Protein AF-A0A820B0N2-F1 (afdb_monomer_lite)

Secondary structure (DSSP, 8-state):
-HHHHHHHHHHHHHHHHHHHHHHHHHHHHHHHHHHHHHHHHHSTT---TTHHHHHHHHHHHHHHHHHHHHHHH-HHHHHHHHHHHHHHHHHHHHHHHHHTTT--------------SHHHHHHHHHHHHHHHHHHHH-GGG--HHHHHHHHHHHHHHHHHHHHHHHHHHHHHHHHHTTT--STTSHHHHHHHHHHHHHHHHHHHHHHHHHHHHHHHHHHHHHSTT-GGGG-HHHHHHHHHHHHHHHHHTTHHHHHTT-EEEETTTTEEEE-TT-HHHHHHHHIIIIIHHHHHHHHHHHHHHHHHHHHHHT-TTTTTHHHHHHHHHHHHHHHHHHHHHHHHHHHHHHHHHHHHHHHH-

pLDDT: mean 77.68, std 13.67, range [35.97, 98.12]

Sequence (357 aa):
AYKYNIHRVRRQVVLIQRIVILILVLLVLGGPYSIFIILEALSIKRAPSYSHRIGFMFISIACASSIITIIYFTRSIRKMIIEFLSIKKKSLQRNELQRLNSIQNMELTPKRMPMSTTDDTCIGIIFSLIFIFIILYNRSLRTIPNILTLNSTAAILIMSSDTLSIGIYVLYRDIKRRELQMEIEMKSLFLCHVRGYIAHMSFGALVYSYVIQACYRLVGTIFYHQFSYNNLKIYMYAICAQWIFSILQLLPIILGNNQIYIKHEYLCQFAIENSKGICYTNFTNYMIPVIIIMIIYYKITRSVGEKENNGTYRYNIHRTRRQVVLTQRILILIAILFVLGGPYTVFIILEALSIAS

InterPro domains:
  IPR000276 G protein-coupled receptor, rhodopsin-like [PR00237] (15-39)
  IPR000276 G protein-coupled receptor, rhodopsin-like [PR00237] (234-255)
  IPR000276 G protein-coupled receptor, rhodopsin-like [PR00237] (278-301)
  IPR000276 G protein-coupled receptor, rhodopsin-like [PR00237] (326-350)
  IPR017452 GPCR, rhodopsin-like, 7TM [PS50262] (127-357)

Structure (mmCIF, N/CA/C/O backbone):
data_AF-A0A820B0N2-F1
#
_entry.id   AF-A0A820B0N2-F1
#
loop_
_atom_site.group_PDB
_atom_site.id
_atom_site.type_symbol
_atom_site.label_atom_id
_atom_site.label_alt_id
_atom_site.label_comp_id
_atom_site.label_asym_id
_atom_site.label_entity_id
_atom_site.label_seq_id
_atom_site.pdbx_PDB_ins_code
_atom_site.Cartn_x
_atom_site.Cartn_y
_atom_site.Cartn_z
_atom_site.occupancy
_atom_site.B_iso_or_equiv
_atom_site.auth_seq_id
_atom_site.auth_comp_id
_atom_site.auth_asym_id
_atom_site.auth_atom_id
_atom_site.pdbx_PDB_model_num
ATOM 1 N N . ALA A 1 1 ? -17.374 0.404 34.834 1.00 54.03 1 ALA A N 1
ATOM 2 C CA . ALA A 1 1 ? -17.318 -0.532 33.681 1.00 54.03 1 ALA A CA 1
ATOM 3 C C . ALA A 1 1 ? -17.883 0.036 32.360 1.00 54.03 1 ALA A C 1
ATOM 5 O O . ALA A 1 1 ? -17.210 -0.040 31.335 1.00 54.03 1 ALA A O 1
ATOM 6 N N . TYR A 1 2 ? -19.083 0.637 32.340 1.00 51.44 2 TYR A N 1
ATOM 7 C CA . TYR A 1 2 ? -19.775 1.053 31.100 1.00 51.44 2 TYR A CA 1
ATOM 8 C C . TYR A 1 2 ? -19.037 2.112 30.242 1.00 51.44 2 TYR A C 1
ATOM 10 O O . TYR A 1 2 ? -18.868 1.936 29.033 1.00 51.44 2 TYR A O 1
ATOM 18 N N . LYS A 1 3 ? -18.510 3.177 30.868 1.00 54.31 3 LYS A N 1
ATOM 19 C CA . LYS A 1 3 ? -17.801 4.283 30.183 1.00 54.31 3 LYS A CA 1
ATOM 20 C C . LYS A 1 3 ? -16.495 3.829 29.506 1.00 54.31 3 LYS A C 1
ATOM 22 O O . LYS A 1 3 ? -16.182 4.265 28.396 1.00 54.31 3 LYS A O 1
ATOM 27 N N . TYR A 1 4 ? -15.774 2.900 30.145 1.00 61.84 4 TYR A N 1
ATOM 28 C CA . TYR A 1 4 ? -14.570 2.268 29.591 1.00 61.84 4 TYR A CA 1
ATOM 29 C C . TYR A 1 4 ? -14.900 1.463 28.341 1.00 61.84 4 TYR A C 1
ATOM 31 O O . TYR A 1 4 ? -14.205 1.579 27.328 1.00 61.84 4 TYR A O 1
ATOM 39 N N . ASN A 1 5 ? -16.011 0.716 28.398 1.00 61.25 5 ASN A N 1
ATOM 40 C CA . ASN A 1 5 ? -16.489 -0.033 27.261 1.00 61.25 5 ASN A CA 1
ATOM 41 C C . ASN A 1 5 ? -16.687 0.930 26.099 1.00 61.25 5 ASN A C 1
ATOM 43 O O . ASN A 1 5 ? -15.887 0.820 25.178 1.00 61.25 5 ASN A O 1
ATOM 47 N N . ILE A 1 6 ? -17.602 1.914 26.152 1.00 62.91 6 ILE A N 1
ATOM 48 C CA . ILE A 1 6 ? -17.941 2.842 25.040 1.00 62.91 6 ILE A CA 1
ATOM 49 C C . ILE A 1 6 ? -16.719 3.354 24.263 1.00 62.91 6 ILE A C 1
ATOM 51 O O . ILE A 1 6 ? -16.677 3.228 23.029 1.00 62.91 6 ILE A O 1
ATOM 55 N N . HIS A 1 7 ? -15.701 3.853 24.968 1.00 64.56 7 HIS A N 1
ATOM 56 C CA . HIS A 1 7 ? -14.487 4.386 24.351 1.00 64.56 7 HIS A CA 1
ATOM 57 C C . HIS A 1 7 ? -13.732 3.372 23.479 1.00 64.56 7 HIS A C 1
ATOM 59 O O . HIS A 1 7 ? -13.181 3.772 22.453 1.00 64.56 7 HIS A O 1
ATOM 65 N N . ARG A 1 8 ? -13.725 2.082 23.834 1.00 65.19 8 ARG A N 1
ATOM 66 C CA . ARG A 1 8 ? -13.024 1.017 23.095 1.00 65.19 8 ARG A CA 1
ATOM 67 C C . ARG A 1 8 ? -13.608 0.796 21.693 1.00 65.19 8 ARG A C 1
ATOM 69 O O . ARG A 1 8 ? -12.887 0.926 20.709 1.00 65.19 8 ARG A O 1
ATOM 76 N N . VAL A 1 9 ? -14.917 0.577 21.563 1.00 60.78 9 VAL A N 1
ATOM 77 C CA . VAL A 1 9 ? -15.567 0.413 20.238 1.00 60.78 9 VAL A CA 1
ATOM 78 C C . VAL A 1 9 ? -15.484 1.677 19.402 1.00 60.78 9 VAL A C 1
ATOM 80 O O . VAL A 1 9 ? -15.248 1.583 18.204 1.00 60.78 9 VAL A O 1
ATOM 83 N N . ARG A 1 10 ? -15.608 2.877 19.992 1.00 64.25 10 ARG A N 1
ATOM 84 C CA . ARG A 1 10 ? -15.460 4.108 19.200 1.00 64.25 10 ARG A CA 1
ATOM 85 C C . ARG A 1 10 ? -14.068 4.193 18.559 1.00 64.25 10 ARG A C 1
ATOM 87 O O . ARG A 1 10 ? -13.951 4.779 17.488 1.00 64.25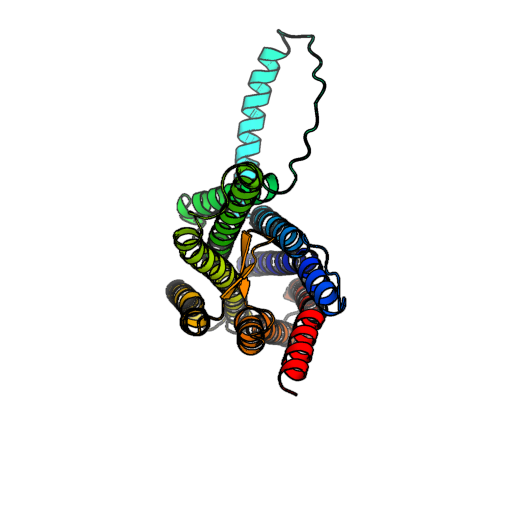 10 ARG A O 1
ATOM 94 N N . ARG A 1 11 ? -13.028 3.613 19.179 1.00 65.38 11 ARG A N 1
ATOM 95 C CA . ARG A 1 11 ? -11.698 3.469 18.560 1.00 65.38 11 ARG A CA 1
ATOM 96 C C . ARG A 1 11 ? -11.712 2.414 17.449 1.00 65.38 11 ARG A C 1
ATOM 98 O O . ARG A 1 11 ? -11.245 2.717 16.359 1.00 65.38 11 ARG A O 1
ATOM 105 N N . GLN A 1 12 ? -12.296 1.238 17.684 1.00 62.00 12 GLN A N 1
ATOM 106 C CA . GLN A 1 12 ? -12.382 0.162 16.681 1.00 62.00 12 GLN A CA 1
ATOM 107 C C . GLN A 1 12 ? -13.140 0.585 15.410 1.00 62.00 12 GLN A C 1
ATOM 109 O O . GLN A 1 12 ? -12.674 0.330 14.308 1.00 62.00 12 GLN A O 1
ATOM 114 N N . VAL A 1 13 ? -14.248 1.315 15.554 1.00 62.16 13 VAL A N 1
ATOM 115 C CA . VAL A 1 13 ? -15.038 1.902 14.454 1.00 62.16 13 VAL A CA 1
ATOM 116 C C . VAL A 1 13 ? -14.200 2.825 13.569 1.00 62.16 13 VAL A C 1
ATOM 118 O O . VAL A 1 13 ? -14.248 2.741 12.346 1.00 62.16 13 VAL A O 1
ATOM 121 N N . VAL A 1 14 ? -13.407 3.701 14.184 1.00 62.38 14 VAL A N 1
ATOM 122 C CA . VAL A 1 14 ? -12.556 4.645 13.446 1.00 62.38 14 VAL A CA 1
ATOM 123 C C . VAL A 1 14 ? -11.440 3.911 12.721 1.00 62.38 14 VAL A C 1
ATOM 125 O O . VAL A 1 14 ? -11.102 4.270 11.601 1.00 62.38 14 VAL A O 1
ATOM 128 N N . LEU A 1 15 ? -10.873 2.882 13.351 1.00 63.84 15 LEU A N 1
ATOM 129 C CA . LEU A 1 15 ? -9.877 2.030 12.713 1.00 63.84 15 LEU A CA 1
ATOM 130 C C . LEU A 1 15 ? -10.489 1.309 11.501 1.00 63.84 15 LEU A C 1
ATOM 132 O O . LEU A 1 15 ? -9.882 1.290 10.434 1.00 63.84 15 LEU A O 1
ATOM 136 N N . ILE A 1 16 ? -11.707 0.783 11.624 1.00 63.28 16 ILE A N 1
ATOM 137 C CA . ILE A 1 16 ? -12.461 0.181 10.517 1.00 63.28 16 ILE A CA 1
ATOM 138 C C . ILE A 1 16 ? -12.607 1.150 9.345 1.00 63.28 16 ILE A C 1
ATOM 140 O O . ILE A 1 16 ? -12.137 0.832 8.257 1.00 63.28 16 ILE A O 1
ATOM 144 N N . GLN A 1 17 ? -13.115 2.359 9.587 1.00 63.38 17 GLN A N 1
ATOM 145 C CA . GLN A 1 17 ? -13.245 3.392 8.553 1.00 63.38 17 GLN A CA 1
ATOM 146 C C . GLN A 1 17 ? -11.919 3.722 7.852 1.00 63.38 17 GLN A C 1
ATOM 148 O O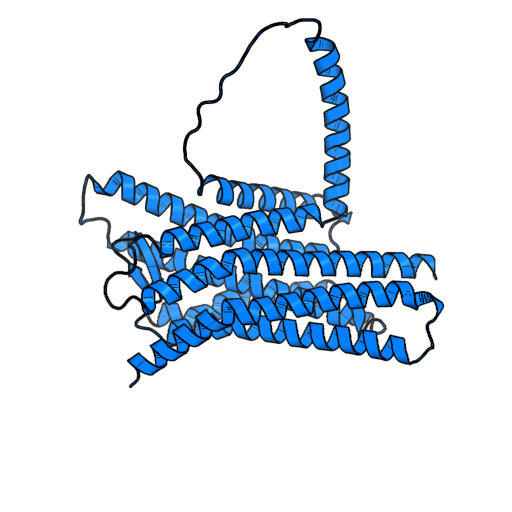 . GLN A 1 17 ? -11.920 3.946 6.648 1.00 63.38 17 GLN A O 1
ATOM 153 N N . ARG A 1 18 ? -10.786 3.704 8.567 1.00 64.81 18 ARG A N 1
ATOM 154 C CA . ARG A 1 18 ? -9.462 3.924 7.955 1.00 64.81 18 ARG A CA 1
ATOM 155 C C . ARG A 1 18 ? -9.136 2.892 6.894 1.00 64.81 18 ARG A C 1
ATOM 157 O O . ARG A 1 18 ? -8.687 3.263 5.822 1.00 64.81 18 ARG A O 1
ATOM 164 N N . ILE A 1 19 ? -9.360 1.618 7.206 1.00 64.19 19 ILE A N 1
ATOM 165 C CA . ILE A 1 19 ? -9.048 0.536 6.271 1.00 64.19 19 ILE A CA 1
ATOM 166 C C . ILE A 1 19 ? -10.011 0.558 5.090 1.00 64.19 19 ILE A C 1
ATOM 168 O O . ILE A 1 19 ? -9.542 0.437 3.974 1.00 64.19 19 ILE A O 1
ATOM 172 N N . VAL A 1 20 ? -11.310 0.808 5.311 1.00 63.50 20 VAL A N 1
ATOM 173 C CA . VAL A 1 20 ? -12.293 1.022 4.225 1.00 63.50 20 VAL A CA 1
ATOM 174 C C . VAL A 1 20 ? -11.764 2.044 3.226 1.00 63.50 20 VAL A C 1
ATOM 176 O O . VAL A 1 20 ? -11.667 1.770 2.039 1.00 63.50 20 VAL A O 1
ATOM 179 N N . ILE A 1 21 ? -11.414 3.231 3.712 1.00 65.31 21 ILE A N 1
ATOM 180 C CA . ILE A 1 21 ? -11.092 4.348 2.826 1.00 65.31 21 ILE A CA 1
ATOM 181 C C . ILE A 1 21 ? -9.741 4.128 2.169 1.00 65.31 21 ILE A C 1
ATOM 183 O O . ILE A 1 21 ? -9.584 4.430 0.998 1.00 65.31 21 ILE A O 1
ATOM 187 N N . LEU A 1 22 ? -8.795 3.531 2.881 1.00 65.44 22 LEU A N 1
ATOM 188 C CA . LEU A 1 22 ? -7.508 3.199 2.306 1.00 65.44 22 LEU A CA 1
ATOM 189 C C . LEU A 1 22 ? -7.621 2.112 1.219 1.00 65.44 22 LEU A C 1
ATOM 191 O O . LEU A 1 22 ? -6.995 2.225 0.174 1.00 65.44 22 LEU A O 1
ATOM 195 N N . ILE A 1 23 ? -8.467 1.102 1.425 1.00 66.62 23 ILE A N 1
ATOM 196 C CA . ILE A 1 23 ? -8.796 0.097 0.405 1.00 66.62 23 ILE A CA 1
ATOM 197 C C . ILE A 1 23 ? -9.477 0.773 -0.796 1.00 66.62 23 ILE A C 1
ATOM 199 O O . ILE A 1 23 ? -9.150 0.454 -1.932 1.00 66.62 23 ILE A O 1
ATOM 203 N N . LEU A 1 24 ? -10.372 1.741 -0.564 1.00 65.62 24 LEU A N 1
ATOM 204 C CA . LEU A 1 24 ? -11.061 2.489 -1.626 1.00 65.62 24 LEU A CA 1
ATOM 205 C C . LEU A 1 24 ? -10.100 3.336 -2.441 1.00 65.62 24 LEU A C 1
ATOM 207 O O . LEU A 1 24 ? -10.199 3.401 -3.658 1.00 65.62 24 LEU A O 1
ATOM 211 N N . VAL A 1 25 ? -9.154 3.955 -1.758 1.00 66.19 25 VAL A N 1
ATOM 212 C CA . VAL A 1 25 ? -8.086 4.709 -2.383 1.00 66.19 25 VAL A CA 1
ATOM 213 C C . VAL A 1 25 ? -7.236 3.791 -3.263 1.00 66.19 25 VAL A C 1
ATOM 215 O O . VAL A 1 25 ? -7.059 4.080 -4.442 1.00 66.19 25 VAL A O 1
ATOM 218 N N . LEU A 1 26 ? -6.788 2.649 -2.735 1.00 65.25 26 LEU A N 1
ATOM 219 C CA . LEU A 1 26 ? -6.029 1.666 -3.515 1.00 65.25 26 LEU A CA 1
ATOM 220 C C . LEU A 1 26 ? -6.827 1.121 -4.704 1.00 65.25 26 LEU A C 1
ATOM 222 O O . LEU A 1 26 ? -6.246 0.772 -5.722 1.00 65.25 26 LEU A O 1
ATOM 226 N N . LEU A 1 27 ? -8.152 1.086 -4.600 1.00 64.88 27 LEU A N 1
ATOM 227 C CA . LEU A 1 27 ? -9.052 0.626 -5.648 1.00 64.88 27 LEU A CA 1
ATOM 228 C C . LEU A 1 27 ? -9.247 1.594 -6.792 1.00 64.88 27 LEU A C 1
ATOM 230 O O . LEU A 1 27 ? -9.054 1.241 -7.951 1.00 64.88 27 LEU A O 1
ATOM 234 N N . VAL A 1 28 ? -9.664 2.809 -6.448 1.00 63.81 28 VAL A N 1
ATOM 235 C CA . VAL A 1 28 ? -9.944 3.864 -7.421 1.00 63.81 28 VAL A CA 1
ATOM 236 C C . VAL A 1 28 ? -8.682 4.184 -8.215 1.00 63.81 28 VAL A C 1
ATOM 238 O O . VAL A 1 28 ? -8.769 4.621 -9.356 1.00 63.81 28 VAL A O 1
ATOM 241 N N . LEU A 1 29 ? -7.514 3.925 -7.628 1.00 63.19 29 LEU A N 1
ATOM 242 C CA . LEU A 1 29 ? -6.234 4.290 -8.208 1.00 63.19 29 LEU A CA 1
ATOM 243 C C . LEU A 1 29 ? -5.465 3.073 -8.749 1.00 63.19 29 LEU A C 1
ATOM 245 O O . LEU A 1 29 ? -4.775 3.199 -9.748 1.00 63.19 29 LEU A O 1
ATOM 249 N N . GLY A 1 30 ? -5.654 1.863 -8.216 1.00 63.81 30 GLY A N 1
ATOM 250 C CA . GLY A 1 30 ? -5.125 0.627 -8.815 1.00 63.81 30 GLY A CA 1
ATOM 251 C C . GLY A 1 30 ? -5.949 0.099 -9.998 1.00 63.81 30 GLY A C 1
ATOM 252 O O . GLY A 1 30 ? -5.415 -0.585 -10.874 1.00 63.81 30 GLY A O 1
ATOM 253 N N . GLY A 1 31 ? -7.242 0.437 -10.054 1.00 66.44 31 GLY A N 1
ATOM 254 C CA . GLY A 1 31 ? -8.155 0.063 -11.138 1.00 66.44 31 GLY A CA 1
ATOM 255 C C . GLY A 1 31 ? -7.727 0.601 -12.508 1.00 66.44 31 GLY A C 1
ATOM 256 O O . GLY A 1 31 ? -7.619 -0.189 -13.440 1.00 66.44 31 GLY A O 1
ATOM 257 N N . PRO A 1 32 ? -7.405 1.900 -12.655 1.00 66.44 32 PRO A N 1
ATOM 258 C CA . PRO A 1 32 ? -6.894 2.446 -13.908 1.00 66.44 32 PRO A CA 1
ATOM 259 C C . PRO A 1 32 ? -5.642 1.725 -14.413 1.00 66.44 32 PRO A C 1
ATOM 261 O O . PRO A 1 32 ? -5.600 1.362 -15.581 1.00 66.44 32 PRO A O 1
ATOM 264 N N . TYR A 1 33 ? -4.661 1.440 -13.547 1.00 70.75 33 TYR A N 1
ATOM 265 C CA . TYR A 1 33 ? -3.462 0.678 -13.929 1.00 70.75 33 TYR A CA 1
ATOM 266 C C . TYR A 1 33 ? -3.810 -0.717 -14.466 1.00 70.75 33 TYR A C 1
ATOM 268 O O . TYR A 1 33 ? -3.352 -1.109 -15.535 1.00 70.75 33 TYR A O 1
ATOM 276 N N . SER A 1 34 ? -4.693 -1.417 -13.753 1.00 69.62 34 SER A N 1
ATOM 277 C CA . SER A 1 34 ? -5.222 -2.726 -14.146 1.00 69.62 34 SER A CA 1
ATOM 278 C C . SER A 1 34 ? -5.901 -2.670 -15.520 1.00 69.62 34 SER A C 1
ATOM 280 O O . SER A 1 34 ? -5.641 -3.510 -16.376 1.00 69.62 34 SER A O 1
ATOM 282 N N . ILE A 1 35 ? -6.723 -1.642 -15.758 1.00 69.00 35 ILE A N 1
ATOM 283 C CA . ILE A 1 35 ? -7.398 -1.401 -17.040 1.00 69.00 35 ILE A CA 1
ATOM 284 C C . ILE A 1 35 ? -6.383 -1.112 -18.148 1.00 69.00 35 ILE A C 1
ATOM 286 O O . ILE A 1 35 ? -6.525 -1.661 -19.233 1.00 69.00 35 ILE A O 1
ATOM 290 N N . PHE A 1 36 ? -5.357 -0.292 -17.899 1.00 67.12 36 PHE A N 1
ATOM 291 C CA . PHE A 1 36 ? -4.343 0.024 -18.909 1.00 67.12 36 PHE A CA 1
ATOM 292 C C . PHE A 1 36 ? -3.559 -1.207 -19.351 1.00 67.12 36 PHE A C 1
ATOM 294 O O . PHE A 1 36 ? -3.326 -1.342 -20.547 1.00 67.12 36 PHE A O 1
ATOM 301 N N . ILE A 1 37 ? -3.226 -2.122 -18.437 1.00 67.81 37 ILE A N 1
ATOM 302 C CA . ILE A 1 37 ? -2.549 -3.367 -18.820 1.00 67.81 37 ILE A CA 1
ATOM 303 C C . ILE A 1 37 ? -3.485 -4.287 -19.606 1.00 67.81 37 ILE A C 1
ATOM 305 O O . ILE A 1 37 ? -3.088 -4.825 -20.634 1.00 67.81 37 ILE A O 1
ATOM 309 N N . ILE A 1 38 ? -4.746 -4.423 -19.179 1.00 67.81 38 ILE A N 1
ATOM 310 C CA . ILE A 1 38 ? -5.739 -5.197 -19.941 1.00 67.81 38 ILE A CA 1
ATOM 311 C C . ILE A 1 38 ? -5.901 -4.610 -21.350 1.00 67.81 38 ILE A C 1
ATOM 313 O O . ILE A 1 38 ? -5.931 -5.348 -22.327 1.00 67.81 38 ILE A O 1
ATOM 317 N N . LEU A 1 39 ? -5.987 -3.283 -21.477 1.00 67.81 39 LEU A N 1
ATOM 318 C CA . LEU A 1 39 ? -6.094 -2.609 -22.771 1.00 67.81 39 LEU A CA 1
ATOM 319 C C . LEU A 1 39 ? -4.843 -2.800 -23.629 1.00 67.81 39 LEU A C 1
ATOM 321 O O . LEU A 1 39 ? -4.975 -2.998 -24.834 1.00 67.81 39 LEU A O 1
ATOM 325 N N . GLU A 1 40 ? -3.655 -2.732 -23.031 1.00 69.44 40 GLU A N 1
ATOM 326 C CA . GLU A 1 40 ? -2.376 -2.959 -23.706 1.00 69.44 40 GLU A CA 1
ATOM 327 C C . GLU A 1 40 ? -2.308 -4.360 -24.299 1.00 69.44 40 GLU A C 1
ATOM 329 O O . GLU A 1 40 ? -2.006 -4.513 -25.480 1.00 69.44 40 GLU A O 1
ATOM 334 N N . ALA A 1 41 ? -2.699 -5.362 -23.526 1.00 66.31 41 ALA A N 1
ATOM 335 C CA . ALA A 1 41 ? -2.585 -6.740 -23.951 1.00 66.31 41 ALA A CA 1
ATOM 336 C C . ALA A 1 41 ? -3.775 -7.221 -24.816 1.00 66.31 41 ALA A C 1
ATOM 338 O O . ALA A 1 41 ? -3.606 -8.097 -25.660 1.00 66.31 41 ALA A O 1
ATOM 339 N N . LEU A 1 42 ? -4.956 -6.587 -24.728 1.00 71.00 42 LEU A N 1
ATOM 340 C CA . LEU A 1 42 ? -6.033 -6.752 -25.723 1.00 71.00 42 LEU A CA 1
ATOM 341 C C . LEU A 1 42 ? -5.729 -6.036 -27.053 1.00 71.00 42 LEU A C 1
ATOM 343 O O . LEU A 1 42 ? -6.235 -6.430 -28.107 1.00 71.00 42 LEU A O 1
ATOM 347 N N . SER A 1 43 ? -4.921 -4.972 -27.036 1.00 68.81 43 SER A N 1
ATOM 348 C CA . SER A 1 43 ? -4.577 -4.193 -28.230 1.00 68.81 43 SER A CA 1
ATOM 349 C C . SER A 1 43 ? -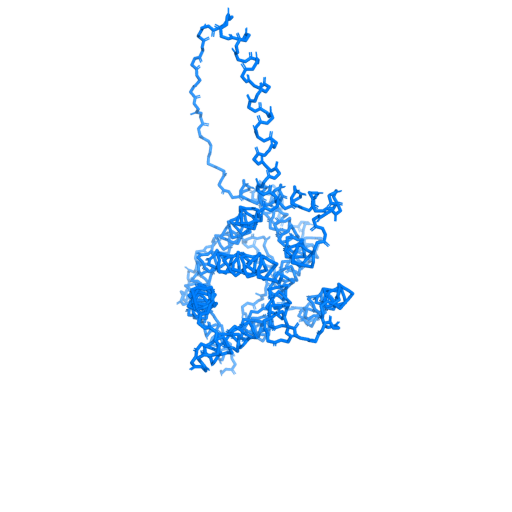3.425 -4.843 -28.996 1.00 68.81 43 SER A C 1
ATOM 351 O O . SER A 1 43 ? -2.300 -4.352 -28.976 1.00 68.81 43 SER A O 1
ATOM 353 N N . ILE A 1 44 ? -3.737 -5.900 -29.751 1.00 56.06 44 ILE A N 1
ATOM 354 C CA . ILE A 1 44 ? -2.806 -6.810 -30.453 1.00 56.06 44 ILE A CA 1
ATOM 355 C C . ILE A 1 44 ? -1.701 -6.152 -31.322 1.00 56.06 44 ILE A C 1
ATOM 357 O O . ILE A 1 44 ? -0.789 -6.860 -31.733 1.00 56.06 44 ILE A O 1
ATOM 361 N N . LYS A 1 45 ? -1.669 -4.832 -31.595 1.00 53.81 45 LYS A N 1
ATOM 362 C CA . LYS A 1 45 ? -0.535 -4.209 -32.331 1.00 53.81 45 LYS A CA 1
ATOM 363 C C . LYS A 1 45 ? -0.082 -2.796 -31.933 1.00 53.81 45 LYS A C 1
ATOM 365 O O . LYS A 1 45 ? 0.911 -2.341 -32.499 1.00 53.81 45 LYS A O 1
ATOM 370 N N . ARG A 1 46 ? -0.756 -2.063 -31.036 1.00 55.09 46 ARG A N 1
ATOM 371 C CA . ARG A 1 46 ? -0.395 -0.657 -30.717 1.00 55.09 46 ARG A CA 1
ATOM 372 C C . ARG A 1 46 ? -0.882 -0.224 -29.333 1.00 55.09 46 ARG A C 1
ATOM 374 O O . ARG A 1 46 ? -1.713 0.677 -29.226 1.00 55.09 46 ARG A O 1
ATOM 381 N N . ALA A 1 47 ? -0.373 -0.837 -28.271 1.00 52.84 47 ALA A N 1
ATOM 382 C CA . ALA A 1 47 ? -0.494 -0.203 -26.965 1.00 52.84 47 ALA A CA 1
ATOM 383 C C . ALA A 1 47 ? 0.207 1.174 -26.997 1.00 52.84 47 ALA A C 1
ATOM 385 O O . ALA A 1 47 ? 1.262 1.313 -27.630 1.00 52.84 47 ALA A O 1
ATOM 386 N N . PRO A 1 48 ? -0.376 2.223 -26.391 1.00 56.16 48 PRO A N 1
ATOM 387 C CA . PRO A 1 48 ? 0.268 3.527 -26.339 1.00 56.16 48 PRO A CA 1
ATOM 388 C C . PRO A 1 48 ? 1.562 3.418 -25.527 1.00 56.16 48 PRO A C 1
ATOM 390 O O . PRO A 1 48 ? 1.541 2.912 -24.411 1.00 56.16 48 PRO A O 1
ATOM 393 N N . SER A 1 49 ? 2.666 3.973 -26.037 1.00 65.06 49 SER A N 1
ATOM 394 C CA . SER A 1 49 ? 4.017 3.947 -25.434 1.00 65.06 49 SER A CA 1
ATOM 395 C C . SER A 1 49 ? 4.153 4.640 -24.062 1.00 65.06 49 SER A C 1
ATOM 397 O O . SER A 1 49 ? 5.256 4.966 -23.630 1.00 65.06 49 SER A O 1
ATOM 399 N N . TYR A 1 50 ? 3.031 4.968 -23.425 1.00 68.94 50 TYR A N 1
ATOM 400 C CA . TYR A 1 50 ? 2.927 5.720 -22.182 1.00 68.94 50 TYR A CA 1
ATOM 401 C C . TYR A 1 50 ? 2.026 5.021 -21.148 1.00 68.94 50 TYR A C 1
ATOM 403 O O . TYR A 1 50 ? 1.814 5.590 -20.075 1.00 68.94 50 TYR A O 1
ATOM 411 N N . SER A 1 51 ? 1.497 3.823 -21.439 1.00 71.25 51 SER A N 1
ATOM 412 C CA . SER A 1 51 ? 0.590 3.070 -20.555 1.00 71.25 51 SER A CA 1
ATOM 413 C C . SER A 1 51 ? 1.189 2.880 -19.159 1.00 71.25 51 SER A C 1
ATOM 415 O O . SER A 1 51 ? 0.567 3.235 -18.153 1.00 71.25 51 SER A O 1
ATOM 417 N N . HIS A 1 52 ? 2.442 2.436 -19.078 1.00 72.44 52 HIS A N 1
ATOM 418 C CA . HIS A 1 52 ? 3.114 2.197 -17.804 1.00 72.44 52 HIS A CA 1
ATOM 419 C C . HIS A 1 52 ? 3.389 3.486 -17.034 1.00 72.44 52 HIS A C 1
ATOM 421 O O . HIS A 1 52 ? 3.211 3.531 -15.816 1.00 72.44 52 HIS A O 1
ATOM 427 N N . ARG A 1 53 ? 3.774 4.566 -17.731 1.00 75.75 53 ARG A N 1
ATOM 428 C CA . ARG A 1 53 ? 3.995 5.877 -17.099 1.00 75.75 53 ARG A CA 1
ATOM 429 C C . ARG A 1 53 ? 2.713 6.384 -16.450 1.00 75.75 53 ARG A C 1
ATOM 431 O O . ARG A 1 53 ? 2.753 6.810 -15.301 1.00 75.75 53 ARG A O 1
ATOM 438 N N . ILE A 1 54 ? 1.586 6.281 -17.155 1.00 75.88 54 ILE A N 1
ATOM 439 C CA . ILE A 1 54 ? 0.262 6.614 -16.620 1.00 75.88 54 ILE A CA 1
ATOM 440 C C . ILE A 1 54 ? -0.047 5.736 -15.396 1.00 75.88 54 ILE A C 1
ATOM 442 O O . ILE A 1 54 ? -0.473 6.248 -14.362 1.00 75.88 54 ILE A O 1
ATOM 446 N N . GLY A 1 55 ? 0.263 4.440 -15.464 1.00 75.38 55 GLY A N 1
ATOM 447 C CA . GLY A 1 55 ? 0.189 3.513 -14.335 1.00 75.38 55 GLY A CA 1
ATOM 448 C C . GLY A 1 55 ? 0.898 4.001 -13.069 1.00 75.38 55 GLY A C 1
ATOM 449 O O . GLY A 1 55 ? 0.289 4.080 -12.000 1.00 75.38 55 GLY A O 1
ATOM 450 N N . PHE A 1 56 ? 2.164 4.404 -13.190 1.00 76.38 56 PHE A N 1
ATOM 451 C CA . PHE A 1 56 ? 2.943 4.943 -12.070 1.00 76.38 56 PHE A CA 1
ATOM 452 C C . PHE A 1 56 ? 2.358 6.240 -11.493 1.00 76.38 56 PHE A C 1
ATOM 454 O O . PHE A 1 56 ? 2.439 6.462 -10.280 1.00 76.38 56 PHE A O 1
ATOM 461 N N . MET A 1 57 ? 1.730 7.086 -12.318 1.00 77.31 57 MET A N 1
ATOM 462 C CA . MET A 1 57 ? 1.030 8.283 -11.829 1.00 77.31 57 MET A CA 1
ATOM 463 C C . MET A 1 57 ? -0.137 7.897 -10.924 1.00 77.31 57 MET A C 1
ATOM 465 O O . MET A 1 57 ? -0.276 8.433 -9.827 1.00 77.31 57 MET A O 1
ATOM 469 N N . PHE A 1 58 ? -0.936 6.914 -11.335 1.00 78.25 58 PHE A N 1
ATOM 470 C CA . PHE A 1 58 ? -2.039 6.430 -10.515 1.00 78.25 58 PHE A CA 1
ATOM 471 C C . PHE A 1 58 ? -1.562 5.811 -9.198 1.00 78.25 58 PHE A C 1
ATOM 473 O O . PHE A 1 58 ? -2.135 6.107 -8.149 1.00 78.25 58 PHE A O 1
ATOM 480 N N . ILE A 1 59 ? -0.473 5.035 -9.217 1.00 80.38 59 ILE A N 1
ATOM 481 C CA . ILE A 1 59 ? 0.154 4.504 -7.994 1.00 80.38 59 ILE A CA 1
ATOM 482 C C . ILE A 1 59 ? 0.592 5.650 -7.070 1.00 80.38 59 ILE A C 1
ATOM 484 O O . ILE A 1 59 ? 0.334 5.612 -5.867 1.00 80.38 59 ILE A O 1
ATOM 488 N N . SER A 1 60 ? 1.192 6.704 -7.624 1.00 80.75 60 SER A N 1
ATOM 489 C CA . SER A 1 60 ? 1.633 7.884 -6.867 1.00 80.75 60 SER A CA 1
ATOM 490 C C . SER A 1 60 ? 0.472 8.601 -6.183 1.00 80.75 60 SER A C 1
ATOM 492 O O . SER A 1 60 ? 0.515 8.863 -4.977 1.00 80.75 60 SER A O 1
ATOM 494 N N . ILE A 1 61 ? -0.605 8.849 -6.932 1.00 79.88 61 ILE A N 1
ATOM 495 C CA . ILE A 1 61 ? -1.836 9.442 -6.405 1.00 79.88 61 ILE A CA 1
ATOM 496 C C . ILE A 1 61 ? -2.423 8.525 -5.321 1.00 79.88 61 ILE A C 1
ATOM 498 O O . ILE A 1 61 ? -2.906 9.016 -4.296 1.00 79.88 61 ILE A O 1
ATOM 502 N N . ALA A 1 62 ? -2.332 7.197 -5.482 1.00 80.69 62 ALA A N 1
ATOM 503 C CA . ALA A 1 62 ? -2.788 6.212 -4.495 1.00 80.69 62 ALA A CA 1
ATOM 504 C C . ALA A 1 62 ? -2.021 6.293 -3.186 1.00 80.69 62 ALA A C 1
ATOM 506 O O . ALA A 1 62 ? -2.631 6.312 -2.113 1.00 80.69 62 ALA A O 1
ATOM 507 N N . CYS A 1 63 ? -0.698 6.394 -3.258 1.00 80.19 63 CYS A N 1
ATOM 508 C CA . CYS A 1 63 ? 0.155 6.601 -2.096 1.00 80.19 63 CYS A CA 1
ATOM 509 C C . CYS A 1 63 ? -0.214 7.890 -1.360 1.00 80.19 63 CYS A C 1
ATOM 511 O O . CYS A 1 63 ? -0.466 7.863 -0.150 1.00 80.19 63 CYS A O 1
ATOM 513 N N . ALA A 1 64 ? -0.287 9.006 -2.092 1.00 81.06 64 ALA A N 1
ATOM 514 C CA . ALA A 1 64 ? -0.556 10.328 -1.538 1.00 81.06 64 ALA A CA 1
ATOM 515 C C . ALA A 1 64 ? -1.933 10.388 -0.856 1.00 81.06 64 ALA A C 1
ATOM 517 O O . ALA A 1 64 ? -2.065 10.774 0.308 1.00 81.06 64 ALA A O 1
ATOM 518 N N . SER A 1 65 ? -2.975 9.923 -1.537 1.00 76.75 65 SER A N 1
ATOM 519 C CA . SER A 1 65 ? -4.328 9.883 -0.974 1.00 76.75 65 SER A CA 1
ATOM 520 C C . SER A 1 65 ? -4.459 8.875 0.177 1.00 76.75 65 SER A C 1
ATOM 522 O O . SER A 1 65 ? -5.189 9.143 1.140 1.00 76.75 65 SER A O 1
ATOM 524 N N . SER A 1 66 ? -3.704 7.769 0.161 1.00 77.81 66 SER A N 1
ATOM 525 C CA . SER A 1 66 ? -3.672 6.796 1.263 1.00 77.81 66 SER A CA 1
ATOM 526 C C . SER A 1 66 ? -3.069 7.415 2.516 1.00 77.81 66 SER A C 1
ATOM 528 O O . SER A 1 66 ? -3.643 7.283 3.600 1.00 77.81 66 SER A O 1
ATOM 530 N N . ILE A 1 67 ? -1.950 8.139 2.392 1.00 81.50 67 ILE A N 1
ATOM 531 C CA . ILE A 1 67 ? -1.316 8.778 3.548 1.00 81.50 67 ILE A CA 1
ATOM 532 C C . ILE A 1 67 ? -2.156 9.938 4.090 1.00 81.50 67 ILE A C 1
ATOM 534 O O . ILE A 1 67 ? -2.344 10.038 5.306 1.00 81.50 67 ILE A O 1
ATOM 538 N N . ILE A 1 68 ? -2.755 10.754 3.215 1.00 79.75 68 ILE A N 1
ATOM 539 C CA . ILE A 1 68 ? -3.678 11.828 3.613 1.00 79.75 68 ILE A CA 1
ATOM 540 C C . ILE A 1 68 ? -4.865 11.237 4.378 1.00 79.75 68 ILE A C 1
ATOM 542 O O . ILE A 1 68 ? -5.220 11.720 5.456 1.00 79.75 68 ILE A O 1
ATOM 546 N N . THR A 1 69 ? -5.432 10.138 3.877 1.00 77.56 69 THR A N 1
ATOM 547 C CA . THR A 1 69 ? -6.500 9.392 4.549 1.00 77.56 69 THR A CA 1
ATOM 548 C C . THR A 1 69 ? -6.047 8.900 5.924 1.00 77.56 69 THR A C 1
ATOM 550 O O . THR A 1 69 ? -6.724 9.143 6.929 1.00 77.56 69 THR A O 1
ATOM 553 N N . ILE A 1 70 ? -4.887 8.242 6.011 1.00 77.38 70 ILE A N 1
ATOM 554 C CA . ILE A 1 70 ? -4.331 7.754 7.279 1.00 77.38 70 ILE A CA 1
ATOM 555 C C . ILE A 1 70 ? -4.214 8.899 8.292 1.00 77.38 70 ILE A C 1
ATOM 557 O O . ILE A 1 70 ? -4.669 8.753 9.433 1.00 77.38 70 ILE A O 1
ATOM 561 N N . ILE A 1 71 ? -3.659 10.043 7.889 1.00 77.00 71 ILE A N 1
ATOM 562 C CA . ILE A 1 71 ? -3.489 11.221 8.745 1.00 77.00 71 ILE A CA 1
ATOM 563 C C . ILE A 1 71 ? -4.846 11.766 9.190 1.00 77.00 71 ILE A C 1
ATOM 565 O O . ILE A 1 71 ? -5.087 11.913 10.393 1.00 77.00 71 ILE A O 1
ATOM 569 N N . TYR A 1 72 ? -5.756 12.002 8.243 1.00 77.94 72 TYR A N 1
ATOM 570 C CA . TYR A 1 72 ? -7.072 12.589 8.494 1.00 77.94 72 TYR A CA 1
ATOM 571 C C . TYR A 1 72 ? -7.871 11.786 9.526 1.00 77.94 72 TYR A C 1
ATOM 573 O O . TYR A 1 72 ? -8.459 12.331 10.471 1.00 77.94 72 TYR A O 1
ATOM 581 N N . PHE A 1 73 ? -7.859 10.461 9.393 1.00 71.31 73 PHE A N 1
ATOM 582 C CA . PHE A 1 73 ? -8.599 9.586 10.292 1.00 71.31 73 PHE A CA 1
ATOM 583 C C . PHE A 1 73 ? -7.857 9.268 11.589 1.00 71.31 73 PHE A C 1
ATOM 585 O O . PHE A 1 73 ? -8.490 8.808 12.557 1.00 71.31 73 PHE A O 1
ATOM 592 N N . THR A 1 74 ? -6.547 9.513 11.664 1.00 72.56 74 THR A N 1
ATOM 593 C CA . THR A 1 74 ? -5.767 9.339 12.890 1.00 72.56 74 THR A CA 1
ATOM 594 C C . THR A 1 74 ? -6.095 10.434 13.889 1.00 72.56 74 THR A C 1
ATOM 596 O O . THR A 1 74 ? -5.411 11.438 13.994 1.00 72.56 74 THR A O 1
ATOM 599 N N . ARG A 1 75 ? -7.164 10.222 14.673 1.00 72.38 75 ARG A N 1
ATOM 600 C CA . ARG A 1 75 ? -7.689 11.184 15.661 1.00 72.38 75 ARG A CA 1
ATOM 601 C C . ARG A 1 75 ? -6.625 11.825 16.541 1.00 72.38 75 ARG A C 1
ATOM 603 O O . ARG A 1 75 ? -6.741 13.009 16.818 1.00 72.38 75 ARG A O 1
ATOM 610 N N . SER A 1 76 ? -5.650 11.053 17.015 1.00 73.12 76 SER A N 1
ATOM 611 C CA . SER A 1 76 ? -4.594 11.590 17.874 1.00 73.12 76 SER A CA 1
ATOM 612 C C . SER A 1 76 ? -3.737 12.615 17.132 1.00 73.12 76 SER A C 1
ATOM 614 O O . SER A 1 76 ? -3.451 13.675 17.673 1.00 73.12 76 SER A O 1
ATOM 616 N N . ILE A 1 77 ? -3.428 12.336 15.867 1.00 75.12 77 ILE A N 1
ATOM 617 C CA . ILE A 1 77 ? -2.693 13.240 14.983 1.00 75.12 77 ILE A CA 1
ATOM 618 C C . ILE A 1 77 ? -3.575 14.412 14.581 1.00 75.12 77 ILE A C 1
ATOM 620 O O . ILE A 1 77 ? -3.170 15.549 14.743 1.00 75.12 77 ILE A O 1
ATOM 624 N N . ARG A 1 78 ? -4.821 14.170 14.164 1.00 79.94 78 ARG A N 1
ATOM 625 C CA . ARG A 1 78 ? -5.775 15.239 13.849 1.00 79.94 78 ARG A CA 1
ATOM 626 C C . ARG A 1 78 ? -5.947 16.217 15.014 1.00 79.94 78 ARG A C 1
ATOM 628 O O . ARG A 1 78 ? -5.997 17.414 14.781 1.00 79.94 78 ARG A O 1
ATOM 635 N N . LYS A 1 79 ? -6.046 15.731 16.256 1.00 84.38 79 LYS A N 1
ATOM 636 C CA . LYS A 1 79 ? -6.115 16.598 17.443 1.00 84.38 79 LYS A CA 1
ATOM 637 C C . LYS A 1 79 ? -4.855 17.445 17.590 1.00 84.38 79 LYS A C 1
ATOM 639 O O . LYS A 1 79 ? -4.985 18.648 17.742 1.00 84.38 79 LYS A O 1
ATOM 644 N N . MET A 1 80 ? -3.682 16.826 17.472 1.00 83.31 80 MET A N 1
ATOM 645 C CA . MET A 1 80 ? -2.397 17.525 17.525 1.00 83.31 80 MET A CA 1
ATOM 646 C C . MET A 1 80 ? -2.264 18.570 16.408 1.00 83.31 80 MET A C 1
ATOM 648 O O . MET A 1 80 ? -1.847 19.690 16.668 1.00 83.31 80 MET A O 1
ATOM 652 N N . ILE A 1 81 ? -2.681 18.242 15.182 1.00 82.62 81 ILE A N 1
ATOM 653 C CA . ILE A 1 81 ? -2.697 19.169 14.045 1.00 82.62 81 ILE A CA 1
ATOM 654 C C . ILE A 1 81 ? -3.656 20.330 14.318 1.00 82.62 81 ILE A C 1
ATOM 656 O O . ILE A 1 81 ? -3.281 21.476 14.115 1.00 82.62 81 ILE A O 1
ATOM 660 N N . ILE A 1 82 ? -4.876 20.066 14.799 1.00 85.88 82 ILE A N 1
ATOM 661 C CA . ILE A 1 82 ? -5.846 21.120 15.139 1.00 85.88 82 ILE A CA 1
ATOM 662 C C . ILE A 1 82 ? -5.294 22.027 16.242 1.00 85.88 82 ILE A C 1
ATOM 664 O O . ILE A 1 82 ? -5.427 23.242 16.148 1.00 85.88 82 ILE A O 1
ATOM 668 N N . GLU A 1 83 ? -4.660 21.458 17.264 1.00 88.38 83 GLU A N 1
ATOM 669 C CA . GLU A 1 83 ? -4.044 22.208 18.356 1.00 88.38 83 GLU A CA 1
ATOM 670 C C . GLU A 1 83 ? -2.899 23.089 17.840 1.00 88.38 83 GLU A C 1
ATOM 672 O O . GLU A 1 83 ? -2.905 24.299 18.066 1.00 88.38 83 GLU A O 1
ATOM 677 N N . PHE A 1 84 ? -2.002 22.531 17.025 1.00 85.25 84 PHE A N 1
ATOM 678 C CA . PHE A 1 84 ? -0.918 23.269 16.381 1.00 85.25 84 PHE A CA 1
ATOM 679 C C . PHE A 1 84 ? -1.431 24.386 15.458 1.00 85.25 84 PHE A C 1
ATOM 681 O O . PHE A 1 84 ? -0.967 25.524 15.536 1.00 85.25 84 PHE A O 1
ATOM 688 N N . LEU A 1 85 ? -2.441 24.102 14.630 1.00 86.06 85 LEU A N 1
ATOM 689 C CA . LEU A 1 85 ? -3.089 25.098 13.773 1.00 86.06 85 LEU A CA 1
ATOM 690 C C . LEU A 1 85 ? -3.802 26.176 14.594 1.00 86.06 85 LEU A C 1
ATOM 692 O O . LEU A 1 85 ? -3.790 27.338 14.199 1.00 86.06 85 LEU A O 1
ATOM 696 N N . SER A 1 86 ? -4.382 25.831 15.747 1.00 89.88 86 SER A N 1
ATOM 697 C CA . SER A 1 86 ? -5.012 26.807 16.643 1.00 89.88 86 SER A CA 1
ATOM 698 C C . SER A 1 86 ? -3.985 27.747 17.285 1.00 89.88 86 SER A C 1
ATOM 700 O O . SER A 1 86 ? -4.244 28.945 17.393 1.00 89.88 86 SER A O 1
ATOM 702 N N . ILE A 1 87 ? -2.795 27.239 17.632 1.00 89.88 87 ILE A N 1
ATOM 703 C CA . ILE A 1 87 ? -1.672 28.040 18.140 1.00 89.88 87 ILE A CA 1
ATOM 704 C C . ILE A 1 87 ? -1.155 28.963 17.034 1.00 89.88 87 ILE A C 1
ATOM 706 O O . ILE A 1 87 ? -1.036 30.169 17.251 1.00 89.88 87 ILE A O 1
ATOM 710 N N . LYS A 1 88 ? -0.937 28.426 15.826 1.00 87.81 88 LYS A N 1
ATOM 711 C CA . LYS A 1 88 ? -0.462 29.213 14.681 1.00 87.81 88 LYS A CA 1
ATOM 712 C C . LYS A 1 88 ? -1.480 30.265 14.238 1.00 87.81 88 LYS A C 1
ATOM 714 O O . LYS A 1 88 ? -1.091 31.376 13.906 1.00 87.81 88 LYS A O 1
ATOM 719 N N . LYS A 1 89 ? -2.784 29.967 14.278 1.00 89.50 89 LYS A N 1
ATOM 720 C CA . LYS A 1 89 ? -3.838 30.955 13.992 1.00 89.50 89 LYS A CA 1
ATOM 721 C C . LYS A 1 89 ? -3.800 32.105 15.000 1.00 89.50 89 LYS A C 1
ATOM 723 O O . LYS A 1 89 ? -3.882 33.256 14.592 1.00 89.50 89 LYS A O 1
ATOM 728 N N . LYS A 1 90 ? -3.595 31.815 16.291 1.00 87.88 90 LYS A N 1
ATOM 729 C CA . LYS A 1 90 ? -3.437 32.848 17.331 1.00 87.88 90 LYS A CA 1
ATOM 730 C C . LYS A 1 90 ? -2.174 33.694 17.144 1.00 87.88 90 LYS A C 1
ATOM 732 O O . LYS A 1 90 ? -2.217 34.883 17.443 1.00 87.88 90 LYS A O 1
ATOM 737 N N . SER A 1 91 ? -1.061 33.117 16.680 1.00 84.94 91 SER A N 1
ATOM 738 C CA . SER A 1 91 ? 0.151 33.894 16.374 1.00 84.94 91 SER A CA 1
ATOM 739 C C . SER A 1 91 ? 0.000 34.707 15.088 1.00 84.94 91 SER A C 1
ATOM 741 O O . SER A 1 91 ? 0.434 35.850 15.034 1.00 84.94 91 SER A O 1
ATOM 743 N N . LEU A 1 92 ? -0.653 34.144 14.065 1.00 85.69 92 LEU A N 1
ATOM 744 C CA . LEU A 1 92 ? -0.881 34.822 12.792 1.00 85.69 92 LEU A CA 1
ATOM 745 C C . LEU A 1 92 ? -1.856 35.991 12.952 1.00 85.69 92 LEU A C 1
ATOM 747 O O . LEU A 1 92 ? -1.549 37.067 12.470 1.00 85.69 92 LEU A O 1
ATOM 751 N N . GLN A 1 93 ? -2.948 35.831 13.709 1.00 84.69 93 GLN A N 1
ATOM 752 C CA . GLN A 1 93 ? -3.870 36.933 14.012 1.00 84.69 93 GLN A CA 1
ATOM 753 C C . GLN A 1 93 ? -3.189 38.082 14.771 1.00 84.69 93 GLN A C 1
ATOM 755 O O . GLN A 1 93 ? -3.532 39.232 14.537 1.00 84.69 93 GLN A O 1
ATOM 760 N N . ARG A 1 94 ? -2.194 37.810 15.632 1.00 77.56 94 ARG A N 1
ATOM 761 C CA . ARG A 1 94 ? -1.389 38.878 16.259 1.00 77.56 94 ARG A CA 1
ATOM 762 C C . ARG A 1 94 ? -0.526 39.625 15.242 1.00 77.56 94 ARG A C 1
ATOM 764 O O . ARG A 1 94 ? -0.431 40.844 15.314 1.00 77.56 94 ARG A O 1
ATOM 771 N N . ASN A 1 95 ? 0.060 38.903 14.290 1.00 78.75 95 ASN A N 1
ATOM 772 C CA . ASN A 1 95 ? 0.931 39.484 13.268 1.00 78.75 95 ASN A CA 1
ATOM 773 C C . ASN A 1 95 ? 0.137 40.196 12.156 1.00 78.75 95 ASN A C 1
ATOM 775 O O . ASN A 1 95 ? 0.591 41.211 11.641 1.00 78.75 95 ASN A O 1
ATOM 779 N N . GLU A 1 96 ? -1.047 39.699 11.788 1.00 76.62 96 GLU A N 1
ATOM 780 C CA . GLU A 1 96 ? -1.965 40.358 10.848 1.00 76.62 96 GLU A CA 1
ATOM 781 C C . GLU A 1 96 ? -2.590 41.609 11.462 1.00 76.62 96 GLU A C 1
ATOM 783 O O . GLU A 1 96 ? -2.675 42.613 10.769 1.00 76.62 96 GLU A O 1
ATOM 788 N N . LEU A 1 97 ? -2.914 41.613 12.762 1.00 70.19 97 LEU A N 1
ATOM 789 C CA . LEU A 1 97 ? -3.335 42.836 13.459 1.00 70.19 97 LEU A CA 1
ATOM 790 C C . LEU A 1 97 ? -2.228 43.913 13.460 1.00 70.19 97 LEU A C 1
ATOM 792 O O . LEU A 1 97 ? -2.527 45.098 13.513 1.00 70.19 97 LEU A O 1
ATOM 796 N N . GLN A 1 98 ? -0.955 43.517 13.343 1.00 65.25 98 GLN A N 1
ATOM 797 C CA . GLN A 1 98 ? 0.179 44.436 13.174 1.00 65.25 98 GLN A CA 1
ATOM 798 C C . GLN A 1 98 ? 0.456 44.821 11.708 1.00 65.25 98 GLN A C 1
ATOM 800 O O . GLN A 1 98 ? 0.950 45.917 11.462 1.00 65.25 98 GLN A O 1
ATOM 805 N N . ARG A 1 99 ? 0.146 43.958 10.729 1.00 63.09 99 ARG A N 1
ATOM 806 C CA . ARG A 1 99 ? 0.367 44.213 9.287 1.00 63.09 99 ARG A CA 1
ATOM 807 C C . ARG A 1 99 ? -0.803 44.900 8.579 1.00 63.09 99 ARG A C 1
ATOM 809 O O . ARG A 1 99 ? -0.573 45.612 7.608 1.00 63.09 99 ARG A O 1
ATOM 816 N N . LEU A 1 100 ? -2.034 44.745 9.070 1.00 57.78 100 LEU A N 1
ATOM 817 C CA . LEU A 1 100 ? -3.207 45.490 8.586 1.00 57.78 100 LEU A CA 1
ATOM 818 C C . LEU A 1 100 ? -3.111 46.997 8.880 1.00 57.78 100 LEU A C 1
ATOM 820 O O . LEU A 1 100 ? -3.860 47.769 8.297 1.00 57.78 100 LEU A O 1
ATOM 824 N N . ASN A 1 101 ? -2.144 47.417 9.702 1.00 57.22 101 ASN A N 1
ATOM 825 C CA . ASN A 1 101 ? -1.783 48.823 9.877 1.00 57.22 101 ASN A CA 1
ATOM 826 C C . ASN A 1 101 ? -0.757 49.337 8.855 1.00 57.22 101 ASN A C 1
ATOM 828 O O . ASN A 1 101 ? -0.467 50.529 8.879 1.00 57.22 101 ASN A O 1
ATOM 832 N N . SER A 1 102 ? -0.170 48.494 7.993 1.00 60.38 102 SER A N 1
ATOM 833 C CA . SER A 1 102 ? 0.964 48.932 7.171 1.00 60.38 102 SER A CA 1
ATOM 834 C C . SER A 1 102 ? 0.857 48.742 5.667 1.00 60.38 102 SER A C 1
ATOM 836 O O . SER A 1 102 ? 1.549 49.484 4.980 1.00 60.38 102 SER A O 1
ATOM 838 N N . ILE A 1 103 ? 0.056 47.832 5.101 1.00 60.44 103 ILE A N 1
ATOM 839 C CA . ILE A 1 103 ? 0.078 47.659 3.635 1.00 60.44 103 ILE A CA 1
ATOM 840 C C . ILE A 1 103 ? -1.304 47.352 3.056 1.00 60.44 103 ILE A C 1
ATOM 842 O O . ILE A 1 103 ? -1.811 46.233 3.122 1.00 60.44 103 ILE A O 1
ATOM 846 N N . GLN A 1 104 ? -1.852 48.387 2.422 1.00 50.38 104 GLN A N 1
ATOM 847 C CA . GLN A 1 104 ? -2.800 48.331 1.319 1.00 50.38 104 GLN A CA 1
ATOM 848 C C . GLN A 1 104 ? -1.973 48.255 0.017 1.00 50.38 104 GLN A C 1
ATOM 850 O O . GLN A 1 104 ? -0.998 48.988 -0.126 1.00 50.38 104 GLN A O 1
ATOM 855 N N . ASN A 1 105 ? -2.388 47.389 -0.915 1.00 53.44 105 ASN A N 1
ATOM 856 C CA . ASN A 1 105 ? -1.878 47.184 -2.286 1.00 53.44 105 ASN A CA 1
ATOM 857 C C . ASN A 1 105 ? -0.746 46.154 -2.469 1.00 53.44 105 ASN A C 1
ATOM 859 O O . ASN A 1 105 ? 0.428 46.453 -2.284 1.00 53.44 105 ASN A O 1
ATOM 863 N N . MET A 1 106 ? -1.111 44.969 -2.972 1.00 45.44 106 MET A N 1
ATOM 864 C CA . MET A 1 106 ? -0.451 44.348 -4.133 1.00 45.44 106 MET A CA 1
ATOM 865 C C . MET A 1 106 ? -1.268 43.150 -4.632 1.00 45.44 106 MET A C 1
ATOM 867 O O . MET A 1 106 ? -1.519 42.198 -3.893 1.00 45.44 106 MET A O 1
ATOM 871 N N . GLU A 1 107 ? -1.669 43.211 -5.901 1.00 47.69 107 GLU A N 1
ATOM 872 C CA . GLU A 1 107 ? -2.223 42.088 -6.657 1.00 47.69 107 GLU A CA 1
ATOM 873 C C . GLU A 1 107 ? -1.108 41.134 -7.103 1.00 47.69 107 GLU A C 1
ATOM 875 O O . GLU A 1 107 ? -0.032 41.562 -7.521 1.00 47.69 107 GLU A O 1
ATOM 880 N N . LEU A 1 108 ? -1.389 39.829 -7.063 1.00 47.34 108 LEU A N 1
ATOM 881 C CA . LEU A 1 108 ? -0.543 38.793 -7.651 1.00 47.34 108 LEU A CA 1
ATOM 882 C C . LEU A 1 108 ? -1.367 37.926 -8.606 1.00 47.34 108 LEU A C 1
ATOM 884 O O . LEU A 1 108 ? -2.306 37.243 -8.196 1.00 47.34 108 LEU A O 1
ATOM 888 N N . THR A 1 109 ? -0.964 37.897 -9.874 1.00 47.06 109 THR A N 1
ATOM 889 C CA . THR A 1 109 ? -1.484 36.966 -10.884 1.00 47.06 109 THR A CA 1
ATOM 890 C C . THR A 1 109 ? -0.666 35.667 -10.903 1.00 47.06 109 THR A C 1
ATOM 892 O O . THR A 1 109 ? 0.558 35.734 -11.058 1.00 47.06 109 THR A O 1
ATOM 895 N N . PRO A 1 110 ? -1.287 34.476 -10.805 1.00 43.50 110 PRO A N 1
ATOM 896 C CA . PRO A 1 110 ? -0.565 33.209 -10.825 1.00 43.50 110 PRO A CA 1
ATOM 897 C C . PRO A 1 110 ? -0.363 32.680 -12.253 1.00 43.50 110 PRO A C 1
ATOM 899 O O . PRO A 1 110 ? -1.312 32.520 -13.021 1.00 43.50 110 PRO A O 1
ATOM 902 N N . LYS A 1 111 ? 0.882 32.325 -12.589 1.00 40.72 111 LYS A N 1
ATOM 903 C CA . LYS A 1 111 ? 1.245 31.627 -13.831 1.00 40.72 111 LYS A CA 1
ATOM 904 C C . LYS A 1 111 ? 1.286 30.115 -13.564 1.00 40.72 111 LYS A C 1
ATOM 906 O O . LYS A 1 111 ? 2.095 29.656 -12.763 1.00 40.72 111 LYS A O 1
ATOM 911 N N . ARG A 1 112 ? 0.396 29.341 -14.204 1.00 38.09 112 ARG A N 1
ATOM 912 C CA . ARG A 1 112 ? 0.340 27.867 -14.096 1.00 38.09 112 ARG A CA 1
ATOM 913 C C . ARG A 1 112 ? 1.403 27.214 -14.983 1.00 38.09 112 ARG A C 1
ATOM 915 O O . ARG A 1 112 ? 1.411 27.448 -16.187 1.00 38.09 112 ARG A O 1
ATOM 922 N N . MET A 1 113 ? 2.228 26.344 -14.400 1.00 35.97 113 MET A N 1
ATOM 923 C CA . MET A 1 113 ? 2.993 25.329 -15.132 1.00 35.97 113 MET A CA 1
ATOM 924 C C . MET A 1 113 ? 2.328 23.955 -14.959 1.00 35.97 113 MET A C 1
ATOM 926 O O . MET A 1 113 ? 1.819 23.667 -13.874 1.00 35.97 113 MET A O 1
ATOM 930 N N . PRO A 1 114 ? 2.319 23.101 -15.994 1.00 45.12 114 PRO A N 1
ATOM 931 C CA . PRO A 1 114 ? 1.826 21.737 -15.886 1.00 45.12 114 PRO A CA 1
ATOM 932 C C . PRO A 1 114 ? 2.935 20.834 -15.330 1.00 45.12 114 PRO A C 1
ATOM 934 O O . PRO A 1 114 ? 3.884 20.497 -16.032 1.00 45.12 114 PRO A O 1
ATOM 937 N N . MET A 1 115 ? 2.824 20.452 -14.060 1.00 51.00 115 MET A N 1
ATOM 938 C CA . MET A 1 115 ? 3.756 19.540 -13.390 1.00 51.00 115 MET A CA 1
ATOM 939 C C . MET A 1 115 ? 2.956 18.641 -12.440 1.00 51.00 115 MET A C 1
ATOM 941 O O . MET A 1 115 ? 2.898 18.883 -11.247 1.00 51.00 115 MET A O 1
ATOM 945 N N . SER A 1 116 ? 2.216 17.658 -12.964 1.00 62.75 116 SER A N 1
ATOM 946 C CA . SER A 1 116 ? 1.163 17.004 -12.165 1.00 62.75 116 SER A CA 1
ATOM 947 C C . SER A 1 116 ? 1.574 15.721 -11.439 1.00 62.75 116 SER A C 1
ATOM 949 O O . SER A 1 116 ? 0.737 15.157 -10.755 1.00 62.75 116 SER A O 1
ATOM 951 N N . THR A 1 117 ? 2.801 15.203 -11.587 1.00 62.84 117 THR A N 1
ATOM 952 C CA . THR A 1 117 ? 3.103 13.817 -11.141 1.00 62.84 117 THR A CA 1
ATOM 953 C C . THR A 1 117 ? 4.257 13.714 -10.159 1.00 62.84 117 THR 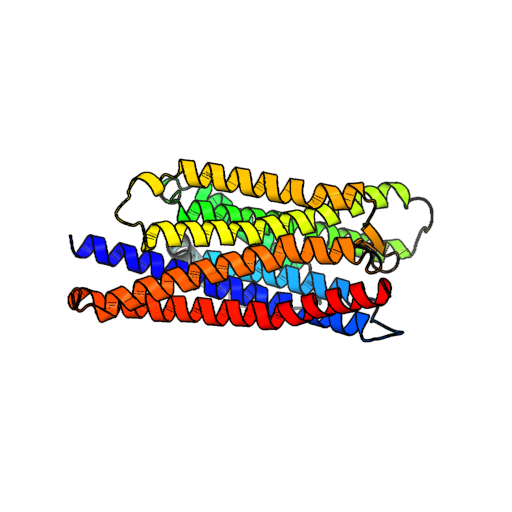A C 1
ATOM 955 O O . THR A 1 117 ? 4.210 12.913 -9.227 1.00 62.84 117 THR A O 1
ATOM 958 N N . THR A 1 118 ? 5.277 14.557 -10.307 1.00 71.88 118 THR A N 1
ATOM 959 C CA . THR A 1 118 ? 6.314 14.746 -9.283 1.00 71.88 118 THR A CA 1
ATOM 960 C C . THR A 1 118 ? 5.722 15.311 -7.996 1.00 71.88 118 THR A C 1
ATOM 962 O O . THR A 1 118 ? 6.113 14.896 -6.907 1.00 71.88 118 THR A O 1
ATOM 965 N N . ASP A 1 119 ? 4.726 16.184 -8.110 1.00 78.62 119 ASP A N 1
ATOM 966 C CA . ASP A 1 119 ? 4.162 16.904 -6.972 1.00 78.62 119 ASP A CA 1
ATOM 967 C C . ASP A 1 119 ? 3.436 15.950 -6.010 1.00 78.62 119 ASP A C 1
ATOM 969 O O . ASP A 1 119 ? 3.668 15.996 -4.800 1.00 78.62 119 ASP A O 1
ATOM 973 N N . ASP A 1 120 ? 2.663 14.995 -6.534 1.00 82.12 120 ASP A N 1
ATOM 974 C CA . ASP A 1 120 ? 1.916 14.029 -5.719 1.00 82.12 120 ASP A CA 1
ATOM 975 C C . ASP A 1 120 ? 2.831 13.067 -4.946 1.00 82.12 120 ASP A C 1
ATOM 977 O O . ASP A 1 120 ? 2.606 12.801 -3.760 1.00 82.12 120 ASP A O 1
ATOM 981 N N . THR A 1 121 ? 3.905 12.572 -5.575 1.00 86.50 121 THR A N 1
ATOM 982 C CA . THR A 1 121 ? 4.887 11.708 -4.887 1.00 86.50 121 THR A CA 1
ATOM 983 C C . THR A 1 121 ? 5.604 12.448 -3.760 1.00 86.50 121 THR A C 1
ATOM 985 O O . THR A 1 121 ? 5.721 11.919 -2.651 1.00 86.50 121 THR A O 1
ATOM 988 N N . CYS A 1 122 ? 6.011 13.699 -3.999 1.00 91.19 122 CYS A N 1
ATOM 989 C CA . CYS A 1 122 ? 6.628 14.560 -2.994 1.00 91.19 122 CYS A CA 1
ATOM 990 C C . CYS A 1 122 ? 5.685 14.799 -1.810 1.00 91.19 122 CYS A C 1
ATOM 992 O O . CYS A 1 122 ? 6.096 14.670 -0.655 1.00 91.19 122 CYS A O 1
ATOM 994 N N . ILE A 1 123 ? 4.405 15.070 -2.082 1.00 88.25 123 ILE A N 1
ATOM 995 C CA . ILE A 1 123 ? 3.369 15.206 -1.054 1.00 88.25 123 ILE A CA 1
ATOM 996 C C . ILE A 1 123 ? 3.264 13.918 -0.222 1.00 88.25 123 ILE A C 1
ATOM 998 O O . ILE A 1 123 ? 3.276 13.976 1.012 1.00 88.25 123 ILE A O 1
ATOM 1002 N N . GLY A 1 124 ? 3.219 12.754 -0.877 1.00 88.88 124 GLY A N 1
ATOM 1003 C CA . GLY A 1 124 ? 3.185 11.447 -0.217 1.00 88.88 124 GLY A CA 1
ATOM 1004 C C . GLY A 1 124 ? 4.376 11.209 0.720 1.00 88.88 124 GLY A C 1
ATOM 1005 O O . GLY A 1 124 ? 4.191 10.784 1.867 1.00 88.88 124 GLY A O 1
ATOM 1006 N N . ILE A 1 125 ? 5.589 11.541 0.268 1.00 93.88 125 ILE A N 1
ATOM 1007 C CA . ILE A 1 125 ? 6.831 11.432 1.049 1.00 93.88 125 ILE A CA 1
ATOM 1008 C C . ILE A 1 125 ? 6.793 12.370 2.258 1.00 93.88 125 ILE A C 1
ATOM 1010 O O . ILE A 1 125 ? 6.993 11.920 3.388 1.00 93.88 125 ILE A O 1
ATOM 1014 N N . ILE A 1 126 ? 6.475 13.652 2.049 1.00 94.00 126 ILE A N 1
ATOM 1015 C CA . ILE A 1 126 ? 6.427 14.666 3.112 1.00 94.00 126 ILE A CA 1
ATOM 1016 C C . ILE A 1 126 ? 5.432 14.252 4.200 1.00 94.00 126 ILE A C 1
ATOM 1018 O O . ILE A 1 126 ? 5.777 14.226 5.384 1.00 94.00 126 ILE A O 1
ATOM 1022 N N . PHE A 1 127 ? 4.211 13.869 3.821 1.00 89.12 127 PHE A N 1
ATOM 1023 C CA . PHE A 1 127 ? 3.202 13.435 4.787 1.00 89.12 127 PHE A CA 1
ATOM 1024 C C . PHE A 1 127 ? 3.601 12.157 5.526 1.00 89.12 127 PHE A C 1
ATOM 1026 O O . PHE A 1 127 ? 3.351 12.048 6.730 1.00 89.12 127 PHE A O 1
ATOM 1033 N N . SER A 1 128 ? 4.252 11.213 4.845 1.00 93.31 128 SER A N 1
ATOM 1034 C CA . SER A 1 128 ? 4.735 9.981 5.472 1.00 93.31 128 SER A CA 1
ATOM 1035 C C . SER A 1 128 ? 5.826 10.269 6.504 1.00 93.31 128 SER A C 1
ATOM 1037 O O . SER A 1 128 ? 5.747 9.770 7.628 1.00 93.31 128 SER A O 1
ATOM 1039 N N . LEU A 1 129 ? 6.789 11.138 6.177 1.00 95.44 129 LEU A N 1
ATOM 1040 C CA . LEU A 1 129 ? 7.844 11.575 7.097 1.00 95.44 129 LEU A CA 1
ATOM 1041 C C . LEU A 1 129 ? 7.272 12.308 8.314 1.00 95.44 129 LEU A C 1
ATOM 1043 O O . LEU A 1 129 ? 7.623 11.976 9.446 1.00 95.44 129 LEU A O 1
ATOM 1047 N N . ILE A 1 130 ? 6.339 13.244 8.103 1.00 92.56 130 ILE A N 1
ATOM 1048 C CA . ILE A 1 130 ? 5.650 13.954 9.192 1.00 92.56 130 ILE A CA 1
ATOM 1049 C C . ILE A 1 130 ? 4.929 12.958 10.108 1.00 92.56 130 ILE A C 1
ATOM 1051 O O . ILE A 1 130 ? 5.046 13.036 11.331 1.00 92.56 130 ILE A O 1
ATOM 1055 N N . PHE A 1 131 ? 4.194 12.002 9.537 1.00 89.94 131 PHE A N 1
ATOM 1056 C CA . PHE A 1 131 ? 3.462 11.000 10.310 1.00 89.94 131 PHE A CA 1
ATOM 1057 C C . PHE A 1 131 ? 4.399 10.114 11.142 1.00 89.94 131 PHE A C 1
ATOM 1059 O O . PHE A 1 131 ? 4.148 9.903 12.333 1.00 89.94 131 PHE A O 1
ATOM 1066 N N . ILE A 1 132 ? 5.488 9.626 10.536 1.00 94.31 132 ILE A N 1
ATOM 1067 C CA . ILE A 1 132 ? 6.514 8.829 11.218 1.00 94.31 132 ILE A CA 1
ATOM 1068 C C . ILE A 1 132 ? 7.127 9.637 12.364 1.00 94.31 132 ILE A C 1
ATOM 1070 O O . ILE A 1 132 ? 7.152 9.164 13.502 1.00 94.31 132 ILE A O 1
ATOM 1074 N N . PHE A 1 133 ? 7.535 10.879 12.096 1.00 94.69 133 PHE A N 1
ATOM 1075 C CA . PHE A 1 133 ? 8.119 11.774 13.090 1.00 94.69 133 PHE A CA 1
ATOM 1076 C C . PHE A 1 133 ? 7.184 11.996 14.287 1.00 94.69 133 PHE A C 1
ATOM 1078 O O . PHE A 1 133 ? 7.603 11.834 15.431 1.00 94.69 133 PHE A O 1
ATOM 1085 N N . ILE A 1 134 ? 5.896 12.272 14.046 1.00 91.94 134 ILE A N 1
ATOM 1086 C CA . ILE A 1 134 ? 4.903 12.487 15.112 1.00 91.94 134 ILE A CA 1
ATOM 1087 C C . ILE A 1 134 ? 4.784 11.263 16.035 1.00 91.94 134 ILE A C 1
ATOM 1089 O O . ILE A 1 134 ? 4.730 11.414 17.260 1.00 91.94 134 ILE A O 1
ATOM 1093 N N . ILE A 1 135 ? 4.738 10.048 15.477 1.00 91.38 135 ILE A N 1
ATOM 1094 C CA . ILE A 1 135 ? 4.614 8.814 16.274 1.00 91.38 135 ILE A CA 1
ATOM 1095 C C . ILE A 1 135 ? 5.911 8.498 17.027 1.00 91.38 135 ILE A C 1
ATOM 1097 O O . ILE A 1 135 ? 5.858 8.063 18.183 1.00 91.38 135 ILE A O 1
ATOM 1101 N N . LEU A 1 136 ? 7.069 8.712 16.398 1.00 93.44 136 LEU A N 1
ATOM 1102 C CA . LEU A 1 136 ? 8.364 8.484 17.035 1.00 93.44 136 LEU A CA 1
ATOM 1103 C C . LEU A 1 136 ? 8.601 9.470 18.181 1.00 93.44 136 LEU A C 1
ATOM 1105 O O . LEU A 1 136 ? 9.005 9.042 19.265 1.00 93.44 136 LEU A O 1
ATOM 1109 N N . TYR A 1 137 ? 8.287 10.749 17.980 1.00 95.12 137 TYR A N 1
ATOM 1110 C CA . TYR A 1 137 ? 8.475 11.795 18.980 1.00 95.12 137 TYR A CA 1
ATOM 1111 C C . TYR A 1 137 ? 7.528 11.625 20.176 1.00 95.12 137 TYR A C 1
ATOM 1113 O O . TYR A 1 137 ? 7.949 11.665 21.332 1.00 95.12 137 TYR A O 1
ATOM 1121 N N . ASN A 1 138 ? 6.241 11.359 19.930 1.00 91.69 138 ASN A N 1
ATOM 1122 C CA . ASN A 1 138 ? 5.254 11.291 21.003 1.00 91.69 138 ASN A CA 1
ATOM 1123 C C . ASN A 1 138 ? 5.037 9.855 21.515 1.00 91.69 138 ASN A C 1
ATOM 1125 O O . ASN A 1 138 ? 4.222 9.096 20.985 1.00 91.69 138 ASN A O 1
ATOM 1129 N N . ARG A 1 139 ? 5.703 9.504 22.628 1.00 92.12 139 ARG A N 1
ATOM 1130 C CA . ARG A 1 139 ? 5.578 8.183 23.282 1.00 92.12 139 ARG A CA 1
ATOM 1131 C C . ARG A 1 139 ? 4.131 7.786 23.601 1.00 92.12 139 ARG A C 1
ATOM 1133 O O . ARG A 1 139 ? 3.801 6.608 23.488 1.00 92.12 139 ARG A O 1
ATOM 1140 N N . SER A 1 140 ? 3.250 8.740 23.923 1.00 90.50 140 SER A N 1
ATOM 1141 C CA . SER A 1 140 ? 1.832 8.456 24.221 1.00 90.50 140 SER A CA 1
ATOM 1142 C C . SER A 1 140 ? 1.054 7.913 23.012 1.00 90.50 140 SER A C 1
ATOM 1144 O O . SER A 1 140 ? 0.010 7.276 23.166 1.00 90.50 140 SER A O 1
ATOM 1146 N N . LEU A 1 141 ? 1.572 8.125 21.796 1.00 88.50 141 LEU A N 1
ATOM 1147 C CA . LEU A 1 141 ? 0.971 7.646 20.557 1.00 88.50 141 LEU A CA 1
ATOM 1148 C C . LEU A 1 141 ? 1.404 6.228 20.181 1.00 88.50 141 LEU A C 1
ATOM 1150 O O . LEU A 1 141 ? 0.819 5.675 19.250 1.00 88.50 141 LEU A O 1
ATOM 1154 N N . ARG A 1 142 ? 2.348 5.603 20.895 1.00 92.06 142 ARG A N 1
ATOM 1155 C CA . ARG A 1 142 ? 2.893 4.264 20.586 1.00 92.06 142 ARG A CA 1
ATOM 1156 C C . ARG A 1 142 ? 1.957 3.123 21.007 1.00 92.06 142 ARG A C 1
ATOM 1158 O O . ARG A 1 142 ? 2.334 2.180 21.693 1.00 92.06 142 ARG A O 1
ATOM 1165 N N . THR A 1 143 ? 0.698 3.221 20.597 1.00 90.94 143 THR A N 1
ATOM 1166 C CA . THR A 1 143 ? -0.299 2.153 20.740 1.00 90.94 143 THR A CA 1
ATOM 1167 C C . THR A 1 143 ? -0.152 1.140 19.604 1.00 90.94 143 THR A C 1
ATOM 1169 O O . THR A 1 143 ? 0.237 1.523 18.502 1.00 90.94 143 THR A O 1
ATOM 1172 N N . ILE A 1 144 ? -0.525 -0.128 19.830 1.00 91.44 144 ILE A N 1
ATOM 1173 C CA . ILE A 1 144 ? -0.443 -1.192 18.806 1.00 91.44 144 ILE A CA 1
ATOM 1174 C C . ILE A 1 144 ? -1.063 -0.759 17.460 1.00 91.44 144 ILE A C 1
ATOM 1176 O O . ILE A 1 144 ? -0.370 -0.846 16.451 1.00 91.44 144 ILE A O 1
ATOM 1180 N N . PRO A 1 145 ? -2.291 -0.194 17.393 1.00 89.38 145 PRO A N 1
ATOM 1181 C CA . PRO A 1 145 ? -2.859 0.250 16.118 1.00 89.38 145 PRO A CA 1
ATOM 1182 C C . PRO A 1 145 ? -2.024 1.316 15.408 1.00 89.38 145 PRO A C 1
ATOM 1184 O O . PRO A 1 145 ? -1.943 1.314 14.183 1.00 89.38 145 PRO A O 1
ATOM 1187 N N . ASN A 1 146 ? -1.419 2.237 16.161 1.00 89.88 146 ASN A N 1
ATOM 1188 C CA . ASN A 1 146 ? -0.596 3.295 15.585 1.00 89.88 146 ASN A CA 1
ATOM 1189 C C . ASN A 1 146 ? 0.749 2.749 15.100 1.00 89.88 146 ASN A C 1
ATOM 1191 O O . ASN A 1 146 ? 1.227 3.216 14.080 1.00 89.88 146 ASN A O 1
ATOM 1195 N N . ILE A 1 147 ? 1.317 1.742 15.768 1.00 94.12 147 ILE A N 1
ATOM 1196 C CA . ILE A 1 147 ? 2.534 1.048 15.319 1.00 94.12 147 ILE A CA 1
ATOM 1197 C C . ILE A 1 147 ? 2.258 0.244 14.042 1.00 94.12 147 ILE A C 1
ATOM 1199 O O . ILE A 1 147 ? 3.023 0.319 13.089 1.00 94.12 147 ILE A O 1
ATOM 1203 N N . LEU A 1 148 ? 1.119 -0.448 13.964 1.00 92.69 148 LEU A N 1
ATOM 1204 C CA . LEU A 1 148 ? 0.705 -1.120 12.728 1.00 92.69 148 LEU A CA 1
ATOM 1205 C C . LEU A 1 148 ? 0.432 -0.124 11.588 1.00 92.69 148 LEU A C 1
ATOM 1207 O O . LEU A 1 148 ? 0.723 -0.410 10.431 1.00 92.69 148 LEU A O 1
ATOM 1211 N N . THR A 1 149 ? -0.105 1.058 11.911 1.00 90.25 149 THR A N 1
ATOM 1212 C CA . THR A 1 149 ? -0.286 2.139 10.927 1.00 90.25 149 THR A CA 1
ATOM 1213 C C . THR A 1 149 ? 1.064 2.710 10.491 1.00 90.25 149 THR A C 1
ATOM 1215 O O . THR A 1 149 ? 1.264 2.943 9.307 1.00 90.25 149 THR A O 1
ATOM 1218 N N . LEU A 1 150 ? 2.004 2.884 11.426 1.00 93.50 150 LEU A N 1
ATOM 1219 C CA . LEU A 1 150 ? 3.375 3.315 11.156 1.00 93.50 150 LEU A CA 1
ATOM 1220 C C . LEU A 1 150 ? 4.078 2.359 10.188 1.00 93.50 150 LEU A C 1
ATOM 1222 O O . LEU A 1 150 ? 4.748 2.824 9.276 1.00 93.50 150 LEU A O 1
ATOM 1226 N N . ASN A 1 151 ? 3.870 1.051 10.345 1.00 95.69 151 ASN A N 1
ATOM 1227 C CA . ASN A 1 151 ? 4.402 0.036 9.440 1.00 95.69 151 ASN A CA 1
ATOM 1228 C C . ASN A 1 151 ? 3.887 0.206 7.999 1.00 95.69 151 ASN A C 1
ATOM 1230 O O . ASN A 1 151 ? 4.680 0.269 7.064 1.00 95.69 151 ASN A O 1
ATOM 1234 N N . SER A 1 152 ? 2.571 0.379 7.818 1.00 92.81 152 SER A N 1
ATOM 1235 C CA . SER A 1 152 ? 2.006 0.688 6.497 1.00 92.81 152 SER A CA 1
ATOM 1236 C C . SER A 1 152 ? 2.530 2.011 5.936 1.00 92.81 152 SER A C 1
ATOM 1238 O O . SER A 1 152 ? 2.834 2.088 4.752 1.00 92.81 152 SER A O 1
ATOM 1240 N N . THR A 1 153 ? 2.671 3.047 6.768 1.00 92.44 153 THR A N 1
ATOM 1241 C CA . THR A 1 153 ? 3.241 4.333 6.341 1.00 92.44 153 THR A CA 1
ATOM 1242 C C . THR A 1 153 ? 4.703 4.199 5.913 1.00 92.44 153 THR A C 1
ATOM 1244 O O . THR A 1 153 ? 5.105 4.833 4.944 1.00 92.44 153 THR A O 1
ATOM 1247 N N . ALA A 1 154 ? 5.496 3.363 6.587 1.00 96.06 154 ALA A N 1
ATOM 1248 C CA . ALA A 1 154 ? 6.875 3.090 6.190 1.00 96.06 154 ALA A CA 1
ATOM 1249 C C . ALA A 1 154 ? 6.939 2.400 4.817 1.00 96.06 154 ALA A C 1
ATOM 1251 O O . ALA A 1 154 ? 7.729 2.809 3.971 1.00 96.06 154 ALA A O 1
ATOM 1252 N N . ALA A 1 155 ? 6.059 1.428 4.554 1.00 95.38 155 ALA A N 1
ATOM 1253 C CA . ALA A 1 155 ? 5.945 0.815 3.230 1.00 95.38 155 ALA A CA 1
ATOM 1254 C C . ALA A 1 155 ? 5.538 1.837 2.146 1.00 95.38 155 ALA A C 1
ATOM 1256 O O . ALA A 1 155 ? 6.171 1.883 1.093 1.00 95.38 155 ALA A O 1
ATOM 1257 N N . ILE A 1 156 ? 4.564 2.719 2.426 1.00 91.25 156 ILE A N 1
ATOM 1258 C CA . ILE A 1 156 ? 4.170 3.816 1.515 1.00 91.25 156 ILE A CA 1
ATOM 1259 C C . ILE A 1 156 ? 5.337 4.774 1.260 1.00 91.25 156 ILE A C 1
ATOM 1261 O O . ILE A 1 156 ? 5.522 5.207 0.124 1.00 91.25 156 ILE A O 1
ATOM 1265 N N . LEU A 1 157 ? 6.132 5.105 2.282 1.00 95.38 157 LEU A N 1
ATOM 1266 C CA . LEU A 1 157 ? 7.295 5.980 2.138 1.00 95.38 157 LEU A CA 1
ATOM 1267 C C . LEU A 1 157 ? 8.333 5.374 1.192 1.00 95.38 157 LEU A C 1
ATOM 1269 O O . LEU A 1 157 ? 8.806 6.075 0.299 1.00 95.38 157 LEU A O 1
ATOM 1273 N N . ILE A 1 158 ? 8.664 4.091 1.362 1.00 96.12 158 ILE A N 1
ATOM 1274 C CA . ILE A 1 158 ? 9.603 3.389 0.477 1.00 96.12 158 ILE A CA 1
ATOM 1275 C C . ILE A 1 158 ? 9.052 3.370 -0.951 1.00 96.12 158 ILE A C 1
ATOM 1277 O O . ILE A 1 158 ? 9.750 3.788 -1.869 1.00 96.12 158 ILE A O 1
ATOM 1281 N N . MET A 1 159 ? 7.782 2.993 -1.127 1.00 93.06 159 MET A N 1
ATOM 1282 C CA . MET A 1 159 ? 7.134 2.939 -2.441 1.00 93.06 159 MET A CA 1
ATOM 1283 C C . MET A 1 159 ? 7.089 4.311 -3.131 1.00 93.06 159 MET A C 1
ATOM 1285 O O . MET A 1 159 ? 7.391 4.428 -4.316 1.00 93.06 159 MET A O 1
ATOM 1289 N N . SER A 1 160 ? 6.765 5.374 -2.390 1.00 91.81 160 SER A N 1
ATOM 1290 C CA . SER A 1 160 ? 6.719 6.746 -2.922 1.00 91.81 160 SER A CA 1
ATOM 1291 C C . SER A 1 160 ? 8.115 7.258 -3.281 1.00 91.81 160 SER A C 1
ATOM 1293 O O . SER A 1 160 ? 8.280 7.925 -4.298 1.00 91.81 160 SER A O 1
ATOM 1295 N N . SER A 1 161 ? 9.123 6.922 -2.470 1.00 94.69 161 SER A N 1
ATOM 1296 C CA . SER A 1 161 ? 10.520 7.298 -2.719 1.00 94.69 161 SER A CA 1
ATOM 1297 C C . SER A 1 161 ? 11.085 6.584 -3.946 1.00 94.69 161 SER A C 1
ATOM 1299 O O . SER A 1 161 ? 11.771 7.203 -4.756 1.00 94.69 161 SER A O 1
ATOM 1301 N N . ASP A 1 162 ? 10.768 5.300 -4.113 1.00 93.69 162 ASP A N 1
ATOM 1302 C CA . ASP A 1 162 ? 11.154 4.530 -5.294 1.00 93.69 162 ASP A CA 1
ATOM 1303 C C . ASP A 1 162 ? 10.448 5.047 -6.555 1.00 93.69 162 ASP A C 1
ATOM 1305 O O . ASP A 1 162 ? 11.098 5.306 -7.564 1.00 93.69 162 ASP A O 1
ATOM 1309 N N . THR A 1 163 ? 9.149 5.348 -6.464 1.00 90.44 163 THR A N 1
ATOM 1310 C CA . THR A 1 163 ? 8.393 5.942 -7.579 1.00 90.44 163 THR A CA 1
ATOM 1311 C C . THR A 1 163 ? 8.953 7.309 -7.983 1.00 90.44 163 THR A C 1
ATOM 1313 O O . THR A 1 163 ? 9.102 7.589 -9.173 1.00 90.44 163 THR A O 1
ATOM 1316 N N . LEU A 1 164 ? 9.342 8.148 -7.016 1.00 91.81 164 LEU A N 1
ATOM 1317 C CA . LEU A 1 164 ? 10.032 9.410 -7.291 1.00 91.81 164 LEU A CA 1
ATOM 1318 C C . LEU A 1 164 ? 11.405 9.172 -7.944 1.00 91.81 164 LEU A C 1
ATOM 1320 O O . LEU A 1 164 ? 11.741 9.844 -8.915 1.00 91.81 164 LEU A O 1
ATOM 1324 N N . SER A 1 165 ? 12.184 8.199 -7.459 1.00 92.50 165 SER A N 1
ATOM 1325 C CA . SER A 1 165 ? 13.481 7.815 -8.045 1.00 92.50 165 SER A CA 1
ATOM 1326 C C . SER A 1 165 ? 13.341 7.356 -9.498 1.00 92.50 165 SER A C 1
ATOM 1328 O O . SER A 1 165 ? 14.134 7.757 -10.356 1.00 92.50 165 SER A O 1
ATOM 1330 N N . ILE A 1 166 ? 12.311 6.561 -9.791 1.00 89.62 166 ILE A N 1
ATOM 1331 C CA . ILE A 1 166 ? 11.940 6.143 -11.143 1.00 89.62 166 ILE A CA 1
ATOM 1332 C C . ILE A 1 166 ? 11.555 7.364 -11.988 1.00 89.62 166 ILE A C 1
ATOM 1334 O O . ILE A 1 166 ? 12.106 7.544 -13.072 1.00 89.62 166 ILE A O 1
ATOM 1338 N N . GLY A 1 167 ? 10.678 8.238 -11.488 1.00 88.00 167 GLY A N 1
ATOM 1339 C CA . GLY A 1 167 ? 10.239 9.440 -12.200 1.00 88.00 167 GLY A CA 1
ATOM 1340 C C . GLY A 1 167 ? 11.391 10.390 -12.540 1.00 88.00 167 GLY A C 1
ATOM 1341 O O . GLY A 1 167 ? 11.506 10.830 -13.683 1.00 88.00 167 GLY A O 1
ATOM 1342 N N . ILE A 1 168 ? 12.295 10.642 -11.587 1.00 89.12 168 ILE A N 1
ATOM 1343 C CA . ILE A 1 168 ? 13.510 11.444 -11.805 1.00 89.12 168 ILE A CA 1
ATOM 1344 C C . ILE A 1 168 ? 14.405 10.787 -12.855 1.00 89.12 168 ILE A C 1
ATOM 1346 O O . ILE A 1 168 ? 14.939 11.475 -13.721 1.00 89.12 168 ILE A O 1
ATOM 1350 N N . TYR A 1 169 ? 14.572 9.464 -12.802 1.00 87.38 169 TYR A N 1
ATOM 1351 C CA . TYR A 1 169 ? 15.395 8.744 -13.769 1.00 87.38 169 TYR A CA 1
ATOM 1352 C C . TYR A 1 169 ? 14.820 8.813 -15.185 1.00 87.38 169 TYR A C 1
ATOM 1354 O O . TYR A 1 169 ? 15.562 9.100 -16.124 1.00 87.38 169 TYR A O 1
ATOM 1362 N N . VAL A 1 170 ? 13.513 8.596 -15.336 1.00 86.12 170 VAL A N 1
ATOM 1363 C CA . VAL A 1 170 ? 12.817 8.713 -16.623 1.00 86.12 170 VAL A CA 1
ATOM 1364 C C . VAL A 1 170 ? 12.932 10.140 -17.158 1.00 86.12 170 VAL A C 1
ATOM 1366 O O . VAL A 1 170 ? 13.320 10.319 -18.308 1.00 86.12 170 VAL A O 1
ATOM 1369 N N . LEU A 1 171 ? 12.701 11.157 -16.320 1.00 85.56 171 LEU A N 1
ATOM 1370 C CA . LEU A 1 171 ? 12.841 12.564 -16.705 1.00 85.56 171 LEU A CA 1
ATOM 1371 C C . LEU A 1 171 ? 14.275 12.900 -17.133 1.00 85.56 171 LEU A C 1
ATOM 1373 O O . LEU A 1 171 ? 14.487 13.519 -18.174 1.00 85.56 171 LEU A O 1
ATOM 1377 N N . TYR A 1 172 ? 15.268 12.457 -16.360 1.00 86.50 172 TYR A N 1
ATOM 1378 C CA . TYR A 1 172 ? 16.681 12.632 -16.692 1.00 86.50 172 TYR A CA 1
ATOM 1379 C C . TYR A 1 172 ? 17.016 12.004 -18.048 1.00 86.50 172 TYR A C 1
ATOM 1381 O O . TYR A 1 172 ? 17.708 12.614 -18.865 1.00 86.50 172 TYR A O 1
ATOM 1389 N N . ARG A 1 173 ? 16.508 10.793 -18.310 1.00 83.38 173 ARG A N 1
ATOM 1390 C CA . ARG A 1 173 ? 16.700 10.102 -19.588 1.00 83.38 173 ARG A CA 1
ATOM 1391 C C . ARG A 1 173 ? 15.985 10.799 -20.734 1.00 83.38 173 ARG A C 1
ATOM 1393 O O . ARG A 1 173 ? 16.601 10.936 -21.781 1.00 83.38 173 ARG A O 1
ATOM 1400 N N . ASP A 1 174 ? 14.766 11.289 -20.541 1.00 82.94 174 ASP A N 1
ATOM 1401 C CA . ASP A 1 174 ? 14.032 12.034 -21.569 1.00 82.94 174 ASP A CA 1
ATOM 1402 C C . ASP A 1 174 ? 14.749 13.343 -21.945 1.00 82.94 174 ASP A C 1
ATOM 1404 O O . ASP A 1 174 ? 14.825 13.680 -23.127 1.00 82.94 174 ASP A O 1
ATOM 1408 N N . ILE A 1 175 ? 15.345 14.045 -20.971 1.00 84.06 175 ILE A N 1
ATOM 1409 C CA . ILE A 1 175 ? 16.157 15.250 -21.214 1.00 84.06 175 ILE A CA 1
ATOM 1410 C C . ILE A 1 175 ? 17.447 14.888 -21.966 1.00 84.06 175 ILE A C 1
ATOM 1412 O O . ILE A 1 175 ? 17.781 15.517 -22.970 1.00 84.06 175 ILE A O 1
ATOM 1416 N N . LYS A 1 176 ? 18.156 13.847 -21.510 1.00 81.94 176 LYS A N 1
ATOM 1417 C CA . LYS A 1 176 ? 19.465 13.443 -22.049 1.00 81.94 176 LYS A CA 1
ATOM 1418 C C . LYS A 1 176 ? 19.389 12.606 -23.332 1.00 81.94 176 LYS A C 1
ATOM 1420 O O . LYS A 1 176 ? 20.408 12.413 -23.993 1.00 81.94 176 LYS A O 1
ATOM 1425 N N . ARG A 1 177 ? 18.197 12.146 -23.736 1.00 70.50 177 ARG A N 1
ATOM 1426 C CA . ARG A 1 177 ? 17.935 11.386 -24.978 1.00 70.50 177 ARG A CA 1
ATOM 1427 C C . ARG A 1 177 ? 18.483 12.075 -26.233 1.00 70.50 177 ARG A C 1
ATOM 1429 O O . ARG A 1 177 ? 18.624 11.424 -27.259 1.00 70.50 177 ARG A O 1
ATOM 1436 N N . ARG A 1 178 ? 18.799 13.370 -26.149 1.00 59.81 178 ARG A N 1
ATOM 1437 C CA . ARG A 1 178 ? 19.347 14.164 -27.247 1.00 59.81 178 ARG A CA 1
ATOM 1438 C C . ARG A 1 178 ? 20.860 14.030 -27.471 1.00 59.81 178 ARG A C 1
ATOM 1440 O O . ARG A 1 178 ? 21.289 14.476 -28.523 1.00 59.81 178 ARG A O 1
ATOM 1447 N N . GLU A 1 179 ? 21.656 13.438 -26.567 1.00 61.19 179 GLU A N 1
ATOM 1448 C CA . GLU A 1 179 ? 23.124 13.630 -26.641 1.00 61.19 179 GLU A CA 1
ATOM 1449 C C . GLU A 1 179 ? 24.040 12.398 -26.754 1.00 61.19 179 GLU A C 1
ATOM 1451 O O . GLU A 1 179 ? 25.095 12.551 -27.355 1.00 61.19 179 GLU A O 1
ATOM 1456 N N . LEU A 1 180 ? 23.736 11.186 -26.262 1.00 58.62 180 LEU A N 1
ATOM 1457 C CA . LEU A 1 180 ? 24.641 10.035 -26.500 1.00 58.62 180 LEU A CA 1
ATOM 1458 C C . LEU A 1 180 ? 24.003 8.688 -26.131 1.00 58.62 180 LEU A C 1
ATOM 1460 O O . LEU A 1 180 ? 23.509 8.515 -25.015 1.00 58.62 180 LEU A O 1
ATOM 1464 N N . GLN A 1 181 ? 24.021 7.728 -27.061 1.00 59.25 181 GLN A N 1
ATOM 1465 C CA . GLN A 1 181 ? 23.092 6.591 -27.047 1.00 59.25 181 GLN A CA 1
ATOM 1466 C C . GLN A 1 181 ? 23.684 5.234 -26.615 1.00 59.25 181 GLN A C 1
ATOM 1468 O O . GLN A 1 181 ? 22.896 4.320 -26.414 1.00 59.25 181 GLN A O 1
ATOM 1473 N N . MET A 1 182 ? 25.003 5.062 -26.417 1.00 54.88 182 MET A N 1
ATOM 1474 C CA . MET A 1 182 ? 25.567 3.695 -26.303 1.00 54.88 182 MET A CA 1
ATOM 1475 C C . MET A 1 182 ? 26.351 3.326 -25.028 1.00 54.88 182 MET A C 1
ATOM 1477 O O . MET A 1 182 ? 26.390 2.151 -24.689 1.00 54.88 182 MET A O 1
ATOM 1481 N N . GLU A 1 183 ? 26.905 4.257 -24.243 1.00 56.19 183 GLU A N 1
ATOM 1482 C CA . GLU A 1 183 ? 27.843 3.860 -23.163 1.00 56.19 183 GLU A CA 1
ATOM 1483 C C . GLU A 1 183 ? 27.201 3.639 -21.770 1.00 56.19 183 GLU A C 1
ATOM 1485 O O . GLU A 1 183 ? 27.831 3.132 -20.846 1.00 56.19 183 GLU A O 1
ATOM 1490 N N . ILE A 1 184 ? 25.916 3.972 -21.585 1.00 61.53 184 ILE A N 1
ATOM 1491 C CA . ILE A 1 184 ? 25.244 3.955 -20.262 1.00 61.53 184 ILE A CA 1
ATOM 1492 C C . ILE A 1 184 ? 24.296 2.746 -20.096 1.00 61.53 184 ILE A C 1
ATOM 1494 O O . ILE A 1 184 ? 23.369 2.806 -19.287 1.00 61.53 184 ILE A O 1
ATOM 1498 N N . GLU A 1 185 ? 24.461 1.657 -20.851 1.00 64.06 185 GLU A N 1
ATOM 1499 C CA . GLU A 1 185 ? 23.523 0.521 -20.787 1.00 64.06 185 GLU A CA 1
ATOM 1500 C C . GLU A 1 185 ? 23.764 -0.388 -19.561 1.00 64.06 185 GLU A C 1
ATOM 1502 O O . GLU A 1 185 ? 22.820 -0.652 -18.815 1.00 64.06 185 GLU A O 1
ATOM 1507 N N . MET A 1 186 ? 25.007 -0.767 -19.227 1.00 59.94 186 MET A N 1
ATOM 1508 C CA . MET A 1 186 ? 25.253 -1.763 -18.160 1.00 59.94 186 MET A CA 1
ATOM 1509 C C . MET A 1 186 ? 24.939 -1.284 -16.730 1.00 59.94 186 MET A C 1
ATOM 1511 O O . MET A 1 186 ? 24.186 -1.939 -16.010 1.00 59.94 186 MET A O 1
ATOM 1515 N N . LYS A 1 187 ? 25.455 -0.122 -16.295 1.00 67.50 187 LYS A N 1
ATOM 1516 C CA . LYS A 1 187 ? 25.175 0.403 -14.935 1.00 67.50 187 LYS A CA 1
ATOM 1517 C C . LYS A 1 187 ? 23.695 0.753 -14.748 1.00 67.50 187 LYS A C 1
ATOM 1519 O O . LYS A 1 187 ? 23.183 0.747 -13.628 1.00 67.50 187 LYS A O 1
ATOM 1524 N N . SER A 1 188 ? 23.003 1.047 -15.849 1.00 71.25 188 SER A N 1
ATOM 1525 C CA . SER A 1 188 ? 21.573 1.325 -15.823 1.00 71.25 188 SER A CA 1
ATOM 1526 C C . SER A 1 188 ? 20.733 0.080 -15.565 1.00 71.25 188 SER A C 1
ATOM 1528 O O . SER A 1 188 ? 19.730 0.190 -14.866 1.00 71.25 188 SER A O 1
ATOM 1530 N N . LEU A 1 189 ? 21.176 -1.092 -16.029 1.00 83.25 189 LEU A N 1
ATOM 1531 C CA . LEU A 1 189 ? 20.433 -2.340 -15.897 1.00 83.25 189 LEU A CA 1
ATOM 1532 C C . LEU A 1 189 ? 20.334 -2.791 -14.431 1.00 83.25 189 LEU A C 1
ATOM 1534 O O . LEU A 1 189 ? 19.236 -3.024 -13.934 1.00 83.25 189 LEU A O 1
ATOM 1538 N N . PHE A 1 190 ? 21.450 -2.807 -13.692 1.00 87.06 190 PHE A N 1
ATOM 1539 C CA . PHE A 1 190 ? 21.449 -3.192 -12.271 1.00 87.06 190 PHE A CA 1
ATOM 1540 C C . PHE A 1 190 ? 20.536 -2.298 -11.417 1.00 87.06 190 PHE A C 1
ATOM 1542 O O . PHE A 1 190 ? 19.682 -2.793 -10.684 1.00 87.06 190 PHE A O 1
ATOM 1549 N N . LEU A 1 191 ? 20.666 -0.970 -11.537 1.00 87.81 191 LEU A N 1
ATOM 1550 C CA . LEU A 1 191 ? 19.824 -0.026 -10.788 1.00 87.81 191 LEU A CA 1
ATOM 1551 C C . LEU A 1 191 ? 18.344 -0.155 -11.153 1.00 87.81 191 LEU A C 1
ATOM 1553 O O . LEU A 1 191 ? 17.470 0.069 -10.319 1.00 87.81 191 LEU A O 1
ATOM 1557 N N . CYS A 1 192 ? 18.067 -0.507 -12.401 1.00 87.19 192 CYS A N 1
ATOM 1558 C CA . CYS A 1 192 ? 16.725 -0.712 -12.902 1.00 87.19 192 CYS A CA 1
ATOM 1559 C C . CYS A 1 192 ? 16.087 -1.978 -12.302 1.00 87.19 192 CYS A C 1
ATOM 1561 O O . CYS A 1 192 ? 14.968 -1.898 -11.793 1.00 87.19 192 CYS A O 1
ATOM 1563 N N . HIS A 1 193 ? 16.826 -3.090 -12.213 1.00 89.00 193 HIS A N 1
ATOM 1564 C CA . HIS A 1 193 ? 16.393 -4.289 -11.482 1.00 89.00 193 HIS A CA 1
ATOM 1565 C C . HIS A 1 193 ? 16.152 -4.019 -9.994 1.00 89.00 193 HIS A C 1
ATOM 1567 O O . HIS A 1 193 ? 15.126 -4.418 -9.443 1.00 89.00 193 HIS A O 1
ATOM 1573 N N . VAL A 1 194 ? 17.068 -3.291 -9.345 1.00 91.12 194 VAL A N 1
ATOM 1574 C CA . VAL A 1 194 ? 16.937 -2.924 -7.927 1.00 91.12 194 VAL A CA 1
ATOM 1575 C C . VAL A 1 194 ? 15.680 -2.084 -7.686 1.00 91.12 194 VAL A C 1
ATOM 1577 O O . VAL A 1 194 ? 14.945 -2.366 -6.744 1.00 91.12 194 VAL A O 1
ATOM 1580 N N . ARG A 1 195 ? 15.386 -1.100 -8.544 1.00 90.81 195 ARG A N 1
ATOM 1581 C CA . ARG A 1 195 ? 14.151 -0.298 -8.457 1.00 90.81 195 ARG A CA 1
ATOM 1582 C C . ARG A 1 195 ? 12.903 -1.152 -8.638 1.00 90.81 195 ARG A C 1
ATOM 1584 O O . ARG A 1 195 ? 12.035 -1.143 -7.777 1.00 90.81 195 ARG A O 1
ATOM 1591 N N . GLY A 1 196 ? 12.847 -1.965 -9.697 1.00 88.75 196 GLY A N 1
ATOM 1592 C CA . GLY A 1 196 ? 11.719 -2.875 -9.920 1.00 88.75 196 GLY A CA 1
ATOM 1593 C C . GLY A 1 196 ? 11.485 -3.800 -8.721 1.00 88.75 196 GLY A C 1
ATOM 1594 O O . GLY A 1 196 ? 10.358 -3.981 -8.265 1.00 88.75 196 GLY A O 1
ATOM 1595 N N . TYR A 1 197 ? 12.560 -4.326 -8.133 1.00 92.06 197 TYR A N 1
ATOM 1596 C CA . TYR A 1 197 ? 12.477 -5.108 -6.904 1.00 92.06 197 TYR A CA 1
ATOM 1597 C C . TYR A 1 197 ? 11.928 -4.312 -5.718 1.00 92.06 197 TYR A C 1
ATOM 1599 O O . TYR A 1 197 ? 11.022 -4.794 -5.040 1.00 92.06 197 TYR A O 1
ATOM 1607 N N . ILE A 1 198 ? 12.443 -3.104 -5.467 1.00 94.06 198 ILE A N 1
ATOM 1608 C CA . ILE A 1 198 ? 11.984 -2.250 -4.365 1.00 94.06 198 ILE A CA 1
ATOM 1609 C C . ILE A 1 198 ? 10.501 -1.895 -4.537 1.00 94.06 198 ILE A C 1
ATOM 1611 O O . ILE A 1 198 ? 9.754 -1.957 -3.556 1.00 94.06 198 ILE A O 1
ATOM 1615 N N . ALA A 1 199 ? 10.051 -1.603 -5.759 1.00 90.94 199 ALA A N 1
ATOM 1616 C CA . ALA A 1 199 ? 8.647 -1.349 -6.071 1.00 90.94 199 ALA A CA 1
ATOM 1617 C C . ALA A 1 199 ? 7.757 -2.535 -5.663 1.00 90.94 199 ALA A C 1
ATOM 1619 O O . ALA A 1 199 ? 6.831 -2.380 -4.864 1.00 90.94 199 ALA A O 1
ATOM 1620 N N . HIS A 1 200 ? 8.069 -3.748 -6.129 1.00 91.19 200 HIS A N 1
ATOM 1621 C CA . HIS A 1 200 ? 7.274 -4.934 -5.794 1.00 91.19 200 HIS A CA 1
ATOM 1622 C C . HIS A 1 200 ? 7.364 -5.314 -4.310 1.00 91.19 200 HIS A C 1
ATOM 1624 O O . HIS A 1 200 ? 6.366 -5.722 -3.714 1.00 91.19 200 HIS A O 1
ATOM 1630 N N . MET A 1 201 ? 8.539 -5.160 -3.697 1.00 95.25 201 MET A N 1
ATOM 1631 C CA . MET A 1 201 ? 8.782 -5.484 -2.289 1.00 95.25 201 MET A CA 1
ATOM 1632 C C . MET A 1 201 ? 8.014 -4.537 -1.368 1.00 95.25 201 MET A C 1
ATOM 1634 O O . MET A 1 201 ? 7.358 -4.987 -0.428 1.00 95.25 201 MET A O 1
ATOM 1638 N N . SER A 1 202 ? 8.031 -3.236 -1.668 1.00 95.12 202 SER A N 1
ATOM 1639 C CA . SER A 1 202 ? 7.283 -2.225 -0.916 1.00 95.12 202 SER A CA 1
ATOM 1640 C C . SER A 1 202 ? 5.770 -2.374 -1.091 1.00 95.12 202 SER A C 1
ATOM 1642 O O . SER A 1 202 ? 5.035 -2.238 -0.109 1.00 95.12 202 SER A O 1
ATOM 1644 N N . PHE A 1 203 ? 5.301 -2.751 -2.285 1.00 91.62 203 PHE A N 1
ATOM 1645 C CA . PHE A 1 203 ? 3.897 -3.089 -2.517 1.00 91.62 203 PHE A CA 1
ATOM 1646 C C . PHE A 1 203 ? 3.459 -4.316 -1.705 1.00 91.62 203 PHE A C 1
ATOM 1648 O O . PHE A 1 203 ? 2.478 -4.243 -0.962 1.00 91.62 203 PHE A O 1
ATOM 1655 N N . GLY A 1 204 ? 4.215 -5.418 -1.760 1.00 93.00 204 GLY A N 1
ATOM 1656 C CA . GLY A 1 204 ? 3.954 -6.600 -0.933 1.00 93.00 204 GLY A CA 1
ATOM 1657 C C . GLY A 1 204 ? 3.938 -6.254 0.559 1.00 93.00 204 GLY A C 1
ATOM 1658 O O . GLY A 1 204 ? 2.982 -6.577 1.270 1.00 93.00 204 GLY A O 1
ATOM 1659 N N . ALA A 1 205 ? 4.930 -5.491 1.027 1.00 96.12 205 ALA A N 1
ATOM 1660 C CA . ALA A 1 205 ? 5.002 -5.041 2.413 1.00 96.12 205 ALA A CA 1
ATOM 1661 C C . ALA A 1 205 ? 3.777 -4.213 2.828 1.00 96.12 205 ALA A C 1
ATOM 1663 O O . ALA A 1 205 ? 3.252 -4.375 3.936 1.00 96.12 205 ALA A O 1
ATOM 1664 N N . LEU A 1 206 ? 3.277 -3.356 1.937 1.00 92.50 206 LEU A N 1
ATOM 1665 C CA . LEU A 1 206 ? 2.078 -2.562 2.171 1.00 92.50 206 LEU A CA 1
ATOM 1666 C C . LEU A 1 206 ? 0.835 -3.444 2.337 1.00 92.50 206 LEU A C 1
ATOM 1668 O O . LEU A 1 206 ? 0.099 -3.296 3.317 1.00 92.50 206 LEU A O 1
ATOM 1672 N N . VAL A 1 207 ? 0.617 -4.383 1.416 1.00 89.69 207 VAL A N 1
ATOM 1673 C CA . VAL A 1 207 ? -0.574 -5.240 1.412 1.00 89.69 207 VAL A CA 1
ATOM 1674 C C . VAL A 1 207 ? -0.565 -6.202 2.606 1.00 89.69 207 VAL A C 1
ATOM 1676 O O . VAL A 1 207 ? -1.556 -6.296 3.339 1.00 89.69 207 VAL A O 1
ATOM 1679 N N . TYR A 1 208 ? 0.569 -6.843 2.899 1.00 95.44 208 TYR A N 1
ATOM 1680 C CA . TYR A 1 208 ? 0.701 -7.706 4.077 1.00 95.44 208 TYR A CA 1
ATOM 1681 C C . TYR A 1 208 ? 0.619 -6.930 5.402 1.00 95.44 208 TYR A C 1
ATOM 1683 O O . TYR A 1 208 ? 0.128 -7.468 6.399 1.00 95.44 208 TYR A O 1
ATOM 1691 N N . SER A 1 209 ? 0.975 -5.641 5.432 1.00 94.12 209 SER A N 1
ATOM 1692 C CA . SER A 1 209 ? 0.695 -4.795 6.602 1.00 94.12 209 SER A CA 1
ATOM 1693 C C . SER A 1 209 ? -0.806 -4.717 6.907 1.00 94.12 209 SER A C 1
ATOM 1695 O O . SER A 1 209 ? -1.200 -4.690 8.078 1.00 94.12 209 SER A O 1
ATOM 1697 N N . TYR A 1 210 ? -1.671 -4.717 5.886 1.00 89.19 210 TYR A N 1
ATOM 1698 C CA . TYR A 1 210 ? -3.124 -4.746 6.090 1.00 89.19 210 TYR A CA 1
ATOM 1699 C C . TYR A 1 210 ? -3.627 -6.100 6.574 1.00 89.19 210 TYR A C 1
ATOM 1701 O O . TYR A 1 210 ? -4.564 -6.127 7.375 1.00 89.19 210 TYR A O 1
ATOM 1709 N N . VAL A 1 211 ? -2.974 -7.199 6.185 1.00 93.75 211 VAL A N 1
ATOM 1710 C CA . VAL A 1 211 ? -3.238 -8.526 6.759 1.00 93.75 211 VAL A CA 1
ATOM 1711 C C . VAL A 1 211 ? -2.978 -8.504 8.265 1.00 93.75 211 VAL A C 1
ATOM 1713 O O . VAL A 1 211 ? -3.865 -8.859 9.040 1.00 93.75 211 VAL A O 1
ATOM 1716 N N . ILE A 1 212 ? -1.825 -7.991 8.715 1.00 95.00 212 ILE A N 1
ATOM 1717 C CA . ILE A 1 212 ? -1.520 -7.878 10.155 1.00 95.00 212 ILE A CA 1
ATOM 1718 C C . ILE A 1 212 ? -2.551 -6.990 10.864 1.00 95.00 212 ILE A C 1
ATOM 1720 O O . ILE A 1 212 ? -3.028 -7.329 11.952 1.00 95.00 212 ILE A O 1
ATOM 1724 N N . GLN A 1 213 ? -2.952 -5.869 10.255 1.00 90.94 213 GLN A N 1
ATOM 1725 C CA . GLN A 1 213 ? -3.999 -5.009 10.814 1.00 90.94 213 GLN A CA 1
ATOM 1726 C C . GLN A 1 213 ? -5.366 -5.703 10.902 1.00 90.94 213 GLN A C 1
ATOM 1728 O O . GLN A 1 213 ? -6.115 -5.446 11.851 1.00 90.94 213 GLN A O 1
ATOM 1733 N N . ALA A 1 214 ? -5.708 -6.566 9.943 1.00 89.12 214 ALA A N 1
ATOM 1734 C CA . ALA A 1 214 ? -6.918 -7.379 9.976 1.00 89.12 214 ALA A CA 1
ATOM 1735 C C . ALA A 1 214 ? -6.831 -8.437 11.089 1.00 89.12 214 ALA A C 1
ATOM 1737 O O . ALA A 1 214 ? -7.750 -8.535 11.905 1.00 89.12 214 ALA A O 1
ATOM 1738 N N . CYS A 1 215 ? -5.700 -9.138 11.211 1.00 93.25 215 CYS A N 1
ATOM 1739 C CA . CYS A 1 215 ? -5.439 -10.096 12.288 1.00 93.25 215 CYS A CA 1
ATOM 1740 C C . CYS A 1 215 ? -5.549 -9.445 13.674 1.00 93.25 215 CYS A C 1
ATOM 1742 O O . CYS A 1 215 ? -6.266 -9.952 14.537 1.00 93.25 215 CYS A O 1
ATOM 1744 N N . TYR A 1 216 ? -4.941 -8.270 13.875 1.00 90.88 216 TYR A N 1
ATOM 1745 C CA . TYR A 1 216 ? -5.074 -7.489 15.112 1.00 90.88 216 TYR A CA 1
ATOM 1746 C C . TYR A 1 216 ? -6.545 -7.249 15.497 1.00 90.88 216 TYR A C 1
ATOM 1748 O O . TYR A 1 216 ? -6.932 -7.337 16.665 1.00 90.88 216 TYR A O 1
ATOM 1756 N N . ARG A 1 217 ? -7.403 -6.968 14.509 1.00 86.44 217 ARG A N 1
ATOM 1757 C CA . ARG A 1 217 ? -8.839 -6.7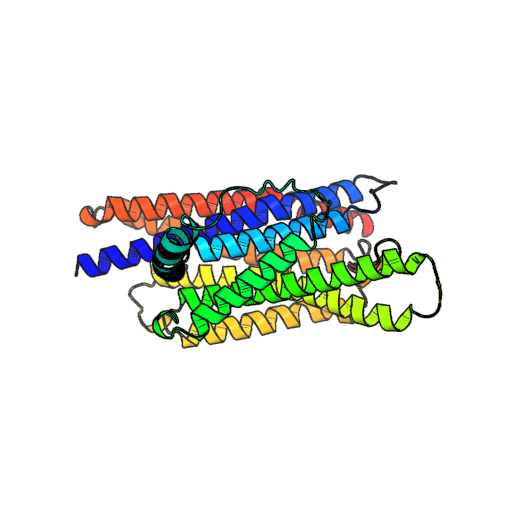32 14.734 1.00 86.44 217 ARG A CA 1
ATOM 1758 C C . ARG A 1 217 ? -9.609 -8.006 15.010 1.00 86.44 217 ARG A C 1
ATOM 1760 O O . ARG A 1 217 ? -10.527 -7.962 15.831 1.00 86.44 217 ARG A O 1
ATOM 1767 N N . LEU A 1 218 ? -9.251 -9.100 14.344 1.00 89.25 218 LEU A N 1
ATOM 1768 C CA . LEU A 1 218 ? -9.822 -10.416 14.600 1.00 89.25 218 LEU A CA 1
ATOM 1769 C C . LEU A 1 218 ? -9.595 -10.793 16.065 1.00 89.25 218 LEU A C 1
ATOM 1771 O O . LEU A 1 218 ? -10.556 -11.048 16.790 1.00 89.25 218 LEU A O 1
ATOM 1775 N N . VAL A 1 219 ? -8.340 -10.701 16.518 1.00 90.19 219 VAL A N 1
ATOM 1776 C CA . VAL A 1 219 ? -7.941 -10.939 17.911 1.00 90.19 219 VAL A CA 1
ATOM 1777 C C . VAL A 1 219 ? -8.697 -10.008 18.857 1.00 90.19 219 VAL A C 1
ATOM 1779 O O . VAL A 1 219 ? -9.326 -10.459 19.811 1.00 90.19 219 VAL A O 1
ATOM 1782 N N . GLY A 1 220 ? -8.725 -8.707 18.561 1.00 85.06 220 GLY A N 1
ATOM 1783 C CA . GLY A 1 220 ? -9.380 -7.718 19.415 1.00 85.06 220 GLY A CA 1
ATOM 1784 C C . GLY A 1 220 ? -10.911 -7.819 19.501 1.00 85.06 220 GLY A C 1
ATOM 1785 O O . GLY A 1 220 ? -11.479 -7.289 20.463 1.00 85.06 220 GLY A O 1
ATOM 1786 N N . THR A 1 221 ? -11.570 -8.442 18.517 1.00 82.06 221 THR A N 1
ATOM 1787 C CA . THR A 1 221 ? -13.041 -8.554 18.430 1.00 82.06 221 THR A CA 1
ATOM 1788 C C . THR A 1 221 ? -13.551 -9.919 18.887 1.00 82.06 221 THR A C 1
ATOM 1790 O O . THR A 1 221 ? -14.496 -9.985 19.677 1.00 82.06 221 THR A O 1
ATOM 1793 N N . ILE A 1 222 ? -12.938 -11.002 18.404 1.00 86.81 222 ILE A N 1
ATOM 1794 C CA . ILE A 1 222 ? -13.367 -12.372 18.707 1.00 86.81 222 ILE A CA 1
ATOM 1795 C C . ILE A 1 222 ? -12.745 -12.834 20.024 1.00 86.81 222 ILE A C 1
ATOM 1797 O O . ILE A 1 222 ? -13.463 -13.219 20.942 1.00 86.81 222 ILE A O 1
ATOM 1801 N N . PHE A 1 223 ? -11.429 -12.687 20.169 1.00 86.38 223 PHE A N 1
ATOM 1802 C CA . PHE A 1 223 ? -10.656 -13.223 21.294 1.00 86.38 223 PHE A CA 1
ATOM 1803 C C . PHE A 1 223 ? -10.457 -12.205 22.427 1.00 86.38 223 PHE A C 1
ATOM 1805 O O . PHE A 1 223 ? -9.451 -12.222 23.132 1.00 86.38 223 PHE A O 1
ATOM 1812 N N . TYR A 1 224 ? -11.422 -11.303 22.637 1.00 79.62 224 TYR A N 1
ATOM 1813 C CA . TYR A 1 224 ? -11.268 -10.172 23.562 1.00 79.62 224 TYR A CA 1
ATOM 1814 C C . TYR A 1 224 ? -10.971 -10.577 25.016 1.00 79.62 224 TYR A C 1
ATOM 1816 O O . TYR A 1 224 ? -10.435 -9.755 25.761 1.00 79.62 224 TYR A O 1
ATOM 1824 N N . HIS A 1 225 ? -11.359 -11.794 25.416 1.00 75.81 225 HIS A N 1
ATOM 1825 C CA . HIS A 1 225 ? -11.192 -12.322 26.771 1.00 75.81 225 HIS A CA 1
ATOM 1826 C C . HIS A 1 225 ? -9.799 -12.933 27.004 1.00 75.81 225 HIS A C 1
ATOM 1828 O O . HIS A 1 225 ? -9.351 -13.054 28.141 1.00 75.81 225 HIS A O 1
ATOM 1834 N N . GLN A 1 226 ? -9.078 -13.286 25.938 1.00 77.38 226 GLN A N 1
ATOM 1835 C CA . GLN A 1 226 ? -7.741 -13.867 26.026 1.00 77.38 226 GLN A CA 1
ATOM 1836 C C . GLN A 1 226 ? -6.698 -12.743 25.957 1.00 77.38 226 GLN A C 1
ATOM 1838 O O . GLN A 1 226 ? -6.121 -12.450 24.910 1.00 77.38 226 GLN A O 1
ATOM 1843 N N . PHE A 1 227 ? -6.482 -12.080 27.099 1.00 62.22 227 PHE A N 1
ATOM 1844 C CA . PHE A 1 227 ? -5.635 -10.884 27.237 1.00 62.22 227 PHE A CA 1
ATOM 1845 C C . PHE A 1 227 ? -4.189 -11.079 26.727 1.00 62.22 227 PHE A C 1
ATOM 1847 O O . PHE A 1 227 ? -3.559 -10.118 26.287 1.00 62.22 227 PHE A O 1
ATOM 1854 N N . SER A 1 228 ? -3.693 -12.323 26.711 1.00 71.06 228 SER A N 1
ATOM 1855 C CA . SER A 1 228 ? -2.327 -12.676 26.293 1.00 71.06 228 SER A CA 1
ATOM 1856 C C . SER A 1 228 ? -2.013 -12.333 24.824 1.00 71.06 228 SER A C 1
ATOM 1858 O O . SER A 1 228 ? -0.904 -11.904 24.506 1.00 71.06 228 SER A O 1
ATOM 1860 N N . TYR A 1 229 ? -3.000 -12.403 23.920 1.00 70.81 229 TYR A N 1
ATOM 1861 C CA . TYR A 1 229 ? -2.780 -12.182 22.479 1.00 70.81 229 TYR A CA 1
ATOM 1862 C C . TYR A 1 229 ? -2.692 -10.704 22.062 1.00 70.81 229 TYR A C 1
ATOM 1864 O O . TYR A 1 229 ? -2.415 -10.393 20.903 1.00 70.81 229 TYR A O 1
ATOM 1872 N N . ASN A 1 230 ? -2.912 -9.763 22.985 1.00 79.19 230 ASN A N 1
ATOM 1873 C CA . ASN A 1 230 ? -2.821 -8.326 22.708 1.00 79.19 230 ASN A CA 1
ATOM 1874 C C . ASN A 1 230 ? -1.505 -7.713 23.221 1.00 79.19 230 ASN A C 1
ATOM 1876 O O . ASN A 1 230 ? -1.470 -6.566 23.670 1.00 79.19 230 ASN A O 1
ATOM 1880 N N . ASN A 1 231 ? -0.423 -8.491 23.176 1.00 90.00 231 ASN A N 1
ATOM 1881 C CA . ASN A 1 231 ? 0.911 -8.036 23.538 1.00 90.00 231 ASN A CA 1
ATOM 1882 C C . ASN A 1 231 ? 1.588 -7.356 22.340 1.00 90.00 231 ASN A C 1
ATOM 1884 O O . ASN A 1 231 ? 1.645 -7.917 21.247 1.00 90.00 231 ASN A O 1
ATOM 1888 N N . LEU A 1 232 ? 2.152 -6.165 22.556 1.00 90.94 232 LEU A N 1
ATOM 1889 C CA . LEU A 1 232 ? 2.898 -5.429 21.535 1.00 90.94 232 LEU A CA 1
ATOM 1890 C C . LEU A 1 232 ? 4.028 -6.270 20.917 1.00 90.94 232 LEU A C 1
ATOM 1892 O O . LEU A 1 232 ? 4.250 -6.181 19.712 1.00 90.94 232 LEU A O 1
ATOM 1896 N N . LYS A 1 233 ? 4.695 -7.121 21.710 1.00 94.81 233 LYS A N 1
ATOM 1897 C CA . LYS A 1 233 ? 5.798 -7.975 21.240 1.00 94.81 233 LYS A CA 1
ATOM 1898 C C . LYS A 1 233 ? 5.382 -8.884 20.078 1.00 94.81 233 LYS A C 1
ATOM 1900 O O . LYS A 1 233 ? 6.109 -8.975 19.098 1.00 94.81 233 LYS A O 1
ATOM 1905 N N . ILE A 1 234 ? 4.188 -9.480 20.147 1.00 94.56 234 ILE A N 1
ATOM 1906 C CA . ILE A 1 234 ? 3.661 -10.370 19.098 1.00 94.56 234 ILE A CA 1
ATOM 1907 C C . ILE A 1 234 ? 3.537 -9.613 17.772 1.00 94.56 234 ILE A C 1
ATOM 1909 O O . ILE A 1 234 ? 3.961 -10.106 16.731 1.00 94.56 234 ILE A O 1
ATOM 1913 N N . TYR A 1 235 ? 3.012 -8.387 17.810 1.00 95.06 235 TYR A N 1
ATOM 1914 C CA . TYR A 1 235 ? 2.859 -7.571 16.606 1.00 95.06 235 TYR A CA 1
ATOM 1915 C C . TYR A 1 235 ? 4.195 -7.069 16.059 1.00 95.06 235 TYR A C 1
ATOM 1917 O O . TYR A 1 235 ? 4.326 -6.944 14.847 1.00 95.06 235 TYR A O 1
ATOM 1925 N N . MET A 1 236 ? 5.196 -6.835 16.912 1.00 96.69 236 MET A N 1
ATOM 1926 C CA . MET A 1 236 ? 6.552 -6.522 16.450 1.00 96.69 236 MET A CA 1
ATOM 1927 C C . MET A 1 236 ? 7.180 -7.712 15.718 1.00 96.69 236 MET A C 1
ATOM 1929 O O . MET A 1 236 ? 7.709 -7.527 14.627 1.00 96.69 236 MET A O 1
ATOM 1933 N N . TYR A 1 237 ? 7.055 -8.934 16.251 1.00 97.12 237 TYR A N 1
ATOM 1934 C CA . TYR A 1 237 ? 7.509 -10.136 15.544 1.00 97.12 237 TYR A CA 1
ATOM 1935 C C . TYR A 1 237 ? 6.762 -10.343 14.224 1.00 97.12 237 TYR A C 1
ATOM 1937 O O . TYR A 1 237 ? 7.394 -10.654 13.219 1.00 97.12 237 TYR A O 1
ATOM 1945 N N . ALA A 1 238 ? 5.446 -10.104 14.197 1.00 96.94 238 ALA A N 1
ATOM 1946 C CA . ALA A 1 238 ? 4.651 -10.185 12.973 1.00 96.94 238 ALA A CA 1
ATOM 1947 C C . ALA A 1 238 ? 5.103 -9.164 11.915 1.00 96.94 238 ALA A C 1
ATOM 1949 O O . ALA A 1 238 ? 5.209 -9.519 10.746 1.00 96.94 238 ALA A O 1
ATOM 1950 N N . ILE A 1 239 ? 5.406 -7.922 12.317 1.00 97.75 239 ILE A N 1
ATOM 1951 C CA . ILE A 1 239 ? 5.964 -6.899 11.419 1.00 97.75 239 ILE A CA 1
ATOM 1952 C C . ILE A 1 239 ? 7.311 -7.368 10.855 1.00 97.75 239 ILE A C 1
ATOM 1954 O O . ILE A 1 239 ? 7.495 -7.354 9.641 1.00 97.75 239 ILE A O 1
ATOM 1958 N N . CYS A 1 240 ? 8.237 -7.822 11.706 1.00 98.06 240 CYS A N 1
ATOM 1959 C CA . CYS A 1 240 ? 9.543 -8.306 11.252 1.00 98.06 240 CYS A CA 1
ATOM 1960 C C . CYS A 1 240 ? 9.405 -9.481 10.274 1.00 98.06 240 CYS A C 1
ATOM 1962 O O . CYS A 1 240 ? 10.016 -9.466 9.208 1.00 98.06 240 CYS A O 1
ATOM 1964 N N . ALA A 1 241 ? 8.561 -10.463 10.601 1.00 97.94 241 ALA A N 1
ATOM 1965 C CA . ALA A 1 241 ? 8.289 -11.607 9.737 1.00 97.94 241 ALA A CA 1
ATOM 1966 C C . ALA A 1 241 ? 7.692 -11.179 8.388 1.00 97.94 241 ALA A C 1
ATOM 1968 O O . ALA A 1 241 ? 8.087 -11.700 7.351 1.00 97.94 241 ALA A O 1
ATOM 1969 N N . GLN A 1 242 ? 6.792 -10.194 8.381 1.00 97.62 242 GLN A N 1
ATOM 1970 C CA . GLN A 1 242 ? 6.197 -9.658 7.158 1.00 97.62 242 GLN A CA 1
ATOM 1971 C C . GLN A 1 242 ? 7.215 -8.942 6.267 1.00 97.62 242 GLN A C 1
ATOM 1973 O O . GLN A 1 242 ? 7.157 -9.118 5.052 1.00 97.62 242 GLN A O 1
ATOM 1978 N N . TRP A 1 243 ? 8.161 -8.183 6.823 1.00 98.12 243 TRP A N 1
ATOM 1979 C CA . TRP A 1 243 ? 9.243 -7.586 6.029 1.00 98.12 243 TRP A CA 1
ATOM 1980 C C . TRP A 1 243 ? 10.183 -8.642 5.454 1.00 98.12 243 TRP A C 1
ATOM 1982 O O . TRP A 1 243 ? 10.469 -8.602 4.261 1.00 98.12 243 TRP A O 1
ATOM 1992 N N . ILE A 1 244 ? 10.598 -9.619 6.267 1.00 98.00 244 ILE A N 1
ATOM 1993 C CA . ILE A 1 244 ? 11.417 -10.749 5.804 1.00 98.00 244 ILE A CA 1
ATOM 1994 C C . ILE A 1 244 ? 10.700 -11.481 4.667 1.00 98.00 244 ILE A C 1
ATOM 1996 O O . ILE A 1 244 ? 11.287 -11.703 3.614 1.00 98.00 244 ILE A O 1
ATOM 2000 N N . PHE A 1 245 ? 9.414 -11.786 4.838 1.00 97.31 245 PHE A N 1
ATOM 2001 C CA . PHE A 1 245 ? 8.605 -12.421 3.804 1.00 97.31 245 PHE A CA 1
ATOM 2002 C C . PHE A 1 245 ? 8.513 -11.564 2.532 1.00 97.31 245 PHE A C 1
ATOM 2004 O O . PHE A 1 245 ? 8.719 -12.081 1.440 1.00 97.31 245 PHE A O 1
ATOM 2011 N N . SER A 1 246 ? 8.286 -10.251 2.664 1.00 96.44 246 SER A N 1
ATOM 2012 C CA . SER A 1 246 ? 8.164 -9.331 1.519 1.00 96.44 246 SER A CA 1
ATOM 2013 C C . SER A 1 246 ? 9.457 -9.225 0.703 1.00 96.44 246 SER A C 1
ATOM 2015 O O . SER A 1 246 ? 9.400 -9.056 -0.513 1.00 96.44 246 SER A O 1
ATOM 2017 N N . ILE A 1 247 ? 10.610 -9.347 1.368 1.00 95.81 247 ILE A N 1
ATOM 2018 C CA . ILE A 1 247 ? 11.942 -9.403 0.753 1.00 95.81 247 ILE A CA 1
ATOM 2019 C C . ILE A 1 247 ? 12.149 -10.769 0.079 1.00 95.81 247 ILE A C 1
ATOM 2021 O O . ILE A 1 247 ? 12.442 -10.847 -1.111 1.00 95.81 247 ILE A O 1
ATOM 2025 N N . LEU A 1 248 ? 11.955 -11.865 0.817 1.00 95.88 248 LEU A N 1
ATOM 2026 C CA . LEU A 1 248 ? 12.273 -13.212 0.338 1.00 95.88 248 LEU A CA 1
ATOM 2027 C C . LEU A 1 248 ? 11.365 -13.687 -0.798 1.00 95.88 248 LEU A C 1
ATOM 2029 O O . LEU A 1 248 ? 11.840 -14.365 -1.706 1.00 95.88 248 LEU A O 1
ATOM 2033 N N . GLN A 1 249 ? 10.079 -13.332 -0.787 1.00 94.50 249 GLN A N 1
ATOM 2034 C CA . GLN A 1 249 ? 9.125 -13.840 -1.777 1.00 94.50 249 GLN A CA 1
ATOM 2035 C C . GLN A 1 249 ? 9.473 -13.430 -3.218 1.00 94.50 249 GLN A C 1
ATOM 2037 O O . GLN A 1 249 ? 9.071 -14.119 -4.148 1.00 94.50 249 GLN A O 1
ATOM 2042 N N . LEU A 1 250 ? 10.216 -12.334 -3.416 1.00 92.19 250 LEU A N 1
ATOM 2043 C CA . LEU A 1 250 ? 10.600 -11.821 -4.737 1.00 92.19 250 LEU A CA 1
ATOM 2044 C C . LEU A 1 250 ? 11.957 -12.347 -5.224 1.00 92.19 250 LEU A C 1
ATOM 2046 O O . LEU A 1 250 ? 12.279 -12.204 -6.406 1.00 92.19 250 LEU A O 1
ATOM 2050 N N . LEU A 1 251 ? 12.731 -12.983 -4.339 1.00 90.69 251 LEU A N 1
ATOM 2051 C CA . LEU A 1 251 ? 14.047 -13.538 -4.653 1.00 90.69 251 LEU A CA 1
ATOM 2052 C C . LEU A 1 251 ? 14.019 -14.516 -5.847 1.00 90.69 251 LEU A C 1
ATOM 2054 O O . LEU A 1 251 ? 14.862 -14.364 -6.732 1.00 90.69 251 LEU A O 1
ATOM 2058 N N . PRO A 1 252 ? 13.046 -15.451 -5.959 1.00 89.44 252 PRO A N 1
ATOM 2059 C CA . PRO A 1 252 ? 12.989 -16.387 -7.086 1.00 89.44 252 PRO A CA 1
ATOM 2060 C C . PRO A 1 252 ? 12.880 -15.698 -8.449 1.00 89.44 252 PRO A C 1
ATOM 2062 O O . PRO A 1 252 ? 13.335 -16.227 -9.458 1.00 89.44 252 PRO A O 1
ATOM 2065 N N . ILE A 1 253 ? 12.286 -14.505 -8.494 1.00 85.19 253 ILE A N 1
ATOM 2066 C CA . ILE A 1 253 ? 12.031 -13.811 -9.754 1.00 85.19 253 ILE A CA 1
ATOM 2067 C C . ILE A 1 253 ? 13.274 -13.059 -10.215 1.00 85.19 253 ILE A C 1
ATOM 2069 O O . ILE A 1 253 ? 13.592 -13.097 -11.400 1.00 85.19 253 ILE A O 1
ATOM 2073 N N . ILE A 1 254 ? 14.002 -12.427 -9.288 1.00 85.31 254 ILE A N 1
ATOM 2074 C CA . ILE A 1 254 ? 15.302 -11.822 -9.608 1.00 85.31 254 ILE A CA 1
ATOM 2075 C C . ILE A 1 254 ? 16.274 -12.902 -10.065 1.00 85.31 254 ILE A C 1
ATOM 2077 O O . ILE A 1 254 ? 16.892 -12.757 -11.114 1.00 85.31 254 ILE A O 1
ATOM 2081 N N . LEU A 1 255 ? 16.401 -13.984 -9.291 1.00 88.12 255 LEU A N 1
ATOM 2082 C CA . LEU A 1 255 ? 17.351 -15.055 -9.596 1.00 88.12 255 LEU A CA 1
ATOM 2083 C C . LEU A 1 255 ? 17.023 -15.759 -10.919 1.00 88.12 255 LEU A C 1
ATOM 2085 O O . LEU A 1 255 ? 17.926 -16.242 -11.592 1.00 88.12 255 LEU A O 1
ATOM 2089 N N . GLY A 1 256 ? 15.748 -15.773 -11.312 1.00 87.19 256 GLY A N 1
ATOM 2090 C CA . GLY A 1 256 ? 15.298 -16.298 -12.599 1.00 87.19 256 GLY A CA 1
ATOM 2091 C C . GLY A 1 256 ? 15.520 -15.370 -13.798 1.00 87.19 256 GLY A C 1
ATOM 2092 O O . GLY A 1 256 ? 15.065 -15.714 -14.879 1.00 87.19 256 GLY A O 1
ATOM 2093 N N . ASN A 1 257 ? 16.165 -14.206 -13.635 1.00 83.88 257 ASN A N 1
ATOM 2094 C CA . ASN A 1 257 ? 16.424 -13.237 -14.713 1.00 83.88 257 ASN A CA 1
ATOM 2095 C C . ASN A 1 257 ? 15.159 -12.793 -15.479 1.00 83.88 257 ASN A C 1
ATOM 2097 O O . ASN A 1 257 ? 15.167 -12.510 -16.672 1.00 83.88 257 ASN A O 1
ATOM 2101 N N . ASN A 1 258 ? 14.048 -12.712 -14.751 1.00 82.31 258 ASN A N 1
ATOM 2102 C CA . ASN A 1 258 ? 12.700 -12.559 -15.297 1.00 82.31 258 ASN A CA 1
ATOM 2103 C C . ASN A 1 258 ? 12.243 -11.104 -15.502 1.00 82.31 258 ASN A C 1
ATOM 2105 O O . ASN A 1 258 ? 11.077 -10.838 -15.808 1.00 82.31 258 ASN A O 1
ATOM 2109 N N . GLN A 1 259 ? 13.132 -10.149 -15.249 1.00 83.31 259 GLN A N 1
ATOM 2110 C CA . GLN A 1 259 ? 12.877 -8.729 -15.441 1.00 83.31 259 GLN A CA 1
ATOM 2111 C C . GLN A 1 259 ? 13.524 -8.281 -16.747 1.00 83.31 259 GLN A C 1
ATOM 2113 O O . GLN A 1 259 ? 14.693 -8.572 -16.985 1.00 83.31 259 GLN A O 1
ATOM 2118 N N . ILE A 1 260 ? 12.781 -7.542 -17.564 1.00 86.06 260 ILE A N 1
ATOM 2119 C CA . ILE A 1 260 ? 13.283 -6.963 -18.809 1.00 86.06 260 ILE A CA 1
ATOM 2120 C C . ILE A 1 260 ? 13.341 -5.448 -18.702 1.00 86.06 260 ILE A C 1
ATOM 2122 O O . ILE A 1 260 ? 12.521 -4.800 -18.046 1.00 86.06 260 ILE A O 1
ATOM 2126 N N . TYR A 1 261 ? 14.330 -4.884 -19.381 1.00 85.19 261 TYR A N 1
ATOM 2127 C CA . TYR A 1 261 ? 14.456 -3.450 -19.542 1.00 85.19 261 TYR A CA 1
ATOM 2128 C C . TYR A 1 261 ? 13.650 -2.984 -20.757 1.00 85.19 261 TYR A C 1
ATOM 2130 O O . TYR A 1 261 ? 13.990 -3.288 -21.902 1.00 85.19 261 TYR A O 1
ATOM 2138 N N . ILE A 1 262 ? 12.595 -2.207 -20.512 1.00 83.00 262 ILE A N 1
ATOM 2139 C CA . ILE A 1 262 ? 11.748 -1.638 -21.560 1.00 83.00 262 ILE A CA 1
ATOM 2140 C C . ILE A 1 262 ? 12.436 -0.378 -22.094 1.00 83.00 262 ILE A C 1
ATOM 2142 O O . ILE A 1 262 ? 12.319 0.716 -21.531 1.00 83.00 262 ILE A O 1
ATOM 2146 N N . LYS A 1 263 ? 13.170 -0.531 -23.205 1.00 80.50 263 LYS A N 1
ATOM 2147 C CA . LYS A 1 263 ? 14.018 0.525 -23.792 1.00 80.50 263 LYS A CA 1
ATOM 2148 C C . LYS A 1 263 ? 13.276 1.839 -24.063 1.00 80.50 263 LYS A C 1
ATOM 2150 O O . LYS A 1 263 ? 13.864 2.905 -23.910 1.00 80.50 263 LYS A O 1
ATOM 2155 N N . HIS A 1 264 ? 12.005 1.778 -24.461 1.00 77.25 264 HIS A N 1
ATOM 2156 C CA . HIS A 1 264 ? 11.222 2.967 -24.820 1.00 77.25 264 HIS A CA 1
ATOM 2157 C C . HIS A 1 264 ? 10.732 3.773 -23.617 1.00 77.25 264 HIS A C 1
ATOM 2159 O O . HIS A 1 264 ? 10.482 4.972 -23.747 1.00 77.25 264 HIS A O 1
ATOM 2165 N N . GLU A 1 265 ? 10.629 3.138 -22.453 1.00 78.44 265 GLU A N 1
ATOM 2166 C CA . GLU A 1 265 ? 10.082 3.767 -21.256 1.00 78.44 265 GLU A CA 1
ATOM 2167 C C . GLU A 1 265 ? 11.129 4.011 -20.168 1.00 78.44 265 GLU A C 1
ATOM 2169 O O . GLU A 1 265 ? 10.847 4.740 -19.220 1.00 78.44 265 GLU A O 1
ATOM 2174 N N . TYR A 1 266 ? 12.340 3.466 -20.328 1.00 82.12 266 TYR A N 1
ATOM 2175 C CA . TYR A 1 266 ? 13.432 3.541 -19.353 1.00 82.12 266 TYR A CA 1
ATOM 2176 C C . TYR A 1 266 ? 13.072 2.900 -17.999 1.00 82.12 266 TYR A C 1
ATOM 2178 O O . TYR A 1 266 ? 13.523 3.355 -16.946 1.00 82.12 266 TYR A O 1
ATOM 2186 N N . LEU A 1 267 ? 12.265 1.837 -18.032 1.00 84.50 267 LEU A N 1
ATOM 2187 C CA . LEU A 1 267 ? 11.733 1.130 -16.864 1.00 84.50 267 LEU A CA 1
ATOM 2188 C C . LEU A 1 267 ? 12.121 -0.350 -16.908 1.00 84.50 267 LEU A C 1
ATOM 2190 O O . LEU A 1 267 ? 12.215 -0.935 -17.987 1.00 84.50 267 LEU A O 1
ATOM 2194 N N . CYS A 1 268 ? 12.311 -0.960 -15.737 1.00 84.06 268 CYS A N 1
ATOM 2195 C CA . CYS A 1 268 ? 12.414 -2.413 -15.614 1.00 84.06 268 CYS A CA 1
ATOM 2196 C C . CYS A 1 268 ? 11.131 -2.938 -15.027 1.00 84.06 268 CYS A C 1
ATOM 2198 O O . CYS A 1 268 ? 10.696 -2.492 -13.965 1.00 84.06 268 CYS A O 1
ATOM 2200 N N . GLN A 1 269 ? 10.557 -3.901 -15.726 1.00 82.25 269 GLN A N 1
ATOM 2201 C CA . GLN A 1 269 ? 9.357 -4.592 -15.302 1.00 82.25 269 GLN A CA 1
ATOM 2202 C C . GLN A 1 269 ? 9.530 -6.080 -15.561 1.00 82.25 269 GLN A C 1
ATOM 2204 O O . GLN A 1 269 ? 10.487 -6.510 -16.212 1.00 82.25 269 GLN A O 1
ATOM 2209 N N . PHE A 1 270 ? 8.626 -6.884 -15.015 1.00 79.31 270 PHE A N 1
ATOM 2210 C CA . PHE A 1 270 ? 8.567 -8.284 -15.403 1.00 79.31 270 PHE A CA 1
ATOM 2211 C C . PHE A 1 270 ? 8.206 -8.377 -16.880 1.00 79.31 270 PHE A C 1
ATOM 2213 O O . PHE A 1 270 ? 7.322 -7.660 -17.347 1.00 79.31 270 PHE A O 1
ATOM 2220 N N . ALA A 1 271 ? 8.914 -9.236 -17.610 1.00 76.69 271 ALA A N 1
ATOM 2221 C CA . ALA A 1 271 ? 8.547 -9.514 -18.988 1.00 76.69 271 ALA A CA 1
ATOM 2222 C C . ALA A 1 271 ? 7.128 -10.066 -19.016 1.00 76.69 271 ALA A C 1
ATOM 2224 O O . ALA A 1 271 ? 6.850 -11.023 -18.294 1.00 76.69 271 ALA A O 1
ATOM 2225 N N . ILE A 1 272 ? 6.266 -9.494 -19.859 1.00 69.75 272 ILE A N 1
ATOM 2226 C CA . ILE A 1 272 ? 4.923 -10.033 -20.119 1.00 69.75 272 ILE A CA 1
ATOM 2227 C C . ILE A 1 272 ? 5.032 -11.501 -20.563 1.00 69.75 272 ILE A C 1
ATOM 2229 O O . ILE A 1 272 ? 4.291 -12.360 -20.096 1.00 69.75 272 ILE A O 1
ATOM 2233 N N . GLU A 1 273 ? 6.074 -11.809 -21.341 1.00 72.88 273 GLU A N 1
ATOM 2234 C CA . GLU A 1 273 ? 6.444 -13.162 -21.768 1.00 72.88 273 GLU A CA 1
ATOM 2235 C C . GLU A 1 273 ? 6.703 -14.125 -20.596 1.00 72.88 273 GLU A C 1
ATOM 2237 O O . GLU A 1 273 ? 6.454 -15.326 -20.707 1.00 72.88 273 GLU A O 1
ATOM 2242 N N . ASN A 1 274 ? 7.153 -13.626 -19.438 1.00 80.56 274 ASN A N 1
ATOM 2243 C CA . ASN A 1 274 ? 7.307 -14.442 -18.239 1.00 80.56 274 ASN A CA 1
ATOM 2244 C C . ASN A 1 274 ? 6.018 -14.479 -17.415 1.00 80.56 274 ASN A C 1
ATOM 2246 O O . ASN A 1 274 ? 5.935 -14.044 -16.257 1.00 80.56 274 ASN A O 1
ATOM 2250 N N . SER A 1 275 ? 5.019 -15.097 -18.019 1.00 77.88 275 SER A N 1
ATOM 2251 C CA . SER A 1 275 ? 3.706 -15.277 -17.433 1.00 77.88 275 SER A CA 1
ATOM 2252 C C . SER A 1 275 ? 3.744 -15.950 -16.054 1.00 77.88 275 SER A C 1
ATOM 2254 O O . SER A 1 275 ? 3.020 -15.551 -15.142 1.00 77.88 275 SER A O 1
ATOM 2256 N N . LYS A 1 276 ? 4.675 -16.891 -15.835 1.00 83.12 276 LYS A N 1
ATOM 2257 C CA . LYS A 1 276 ? 4.885 -17.558 -14.537 1.00 83.12 276 LYS A CA 1
ATOM 2258 C C . LYS A 1 276 ? 5.253 -16.569 -13.432 1.00 83.12 276 LYS A C 1
ATOM 2260 O O . LYS A 1 276 ? 4.682 -16.634 -12.343 1.00 83.12 276 LYS A O 1
ATOM 2265 N N . GLY A 1 277 ? 6.186 -15.652 -13.695 1.00 85.00 277 GLY A N 1
ATOM 2266 C CA . GLY A 1 277 ? 6.603 -14.636 -12.725 1.00 85.00 277 GLY A CA 1
ATOM 2267 C C . GLY A 1 277 ? 5.494 -13.631 -12.423 1.00 85.00 277 GLY A C 1
ATOM 2268 O O . GLY A 1 277 ? 5.279 -13.276 -11.260 1.00 85.00 277 GLY A O 1
ATOM 2269 N N . ILE A 1 278 ? 4.741 -13.222 -13.444 1.00 82.81 278 ILE A N 1
ATOM 2270 C CA . ILE A 1 278 ? 3.610 -12.304 -13.276 1.00 82.81 278 ILE A CA 1
ATOM 2271 C C . ILE A 1 278 ? 2.486 -12.977 -12.480 1.00 82.81 278 ILE A C 1
ATOM 2273 O O . ILE A 1 278 ? 2.014 -12.410 -11.495 1.00 82.81 278 ILE A O 1
ATOM 2277 N N . CYS A 1 279 ? 2.100 -14.209 -12.821 1.00 82.81 279 CYS A N 1
ATOM 2278 C CA . CYS A 1 279 ? 1.124 -14.968 -12.042 1.00 82.81 279 CYS A CA 1
ATOM 2279 C C . CYS A 1 279 ? 1.587 -15.114 -10.591 1.00 82.81 279 CYS A C 1
ATOM 2281 O O . CYS A 1 279 ? 0.856 -14.747 -9.672 1.00 82.81 279 CYS A O 1
ATOM 2283 N N . TYR A 1 280 ? 2.816 -15.585 -10.370 1.00 88.44 280 TYR A N 1
ATOM 2284 C CA . TYR A 1 280 ? 3.359 -15.780 -9.029 1.00 88.44 280 TYR A CA 1
ATOM 2285 C C . TYR A 1 280 ? 3.331 -14.487 -8.199 1.00 88.44 280 TYR A C 1
ATOM 2287 O O . TYR A 1 280 ? 2.841 -14.495 -7.067 1.00 88.44 280 TYR A O 1
ATOM 2295 N N . THR A 1 281 ? 3.785 -13.358 -8.754 1.00 87.12 281 THR A N 1
ATOM 2296 C CA . THR A 1 281 ? 3.770 -12.066 -8.043 1.00 87.12 281 THR A CA 1
ATOM 2297 C C . THR A 1 281 ? 2.371 -11.566 -7.766 1.00 87.12 281 THR A C 1
ATOM 2299 O O . THR A 1 281 ? 2.122 -11.052 -6.681 1.00 87.12 281 THR A O 1
ATOM 2302 N N . ASN A 1 282 ? 1.448 -11.721 -8.709 1.00 84.00 282 ASN A N 1
ATOM 2303 C CA . ASN A 1 282 ? 0.070 -11.295 -8.530 1.00 84.00 282 ASN A CA 1
ATOM 2304 C C . ASN A 1 282 ? -0.625 -12.127 -7.438 1.00 84.00 282 ASN A C 1
ATOM 2306 O O . ASN A 1 282 ? -1.246 -11.586 -6.520 1.00 84.00 282 ASN A O 1
ATOM 2310 N N . PHE A 1 283 ? -0.435 -13.447 -7.454 1.00 86.56 283 PHE A N 1
ATOM 2311 C CA . PHE A 1 283 ? -0.984 -14.316 -6.418 1.00 86.56 283 PHE A CA 1
ATOM 2312 C C . PHE A 1 283 ? -0.427 -13.991 -5.031 1.00 86.56 283 PHE A C 1
ATOM 2314 O O . PHE A 1 283 ? -1.200 -13.815 -4.088 1.00 86.56 283 PHE A O 1
ATOM 2321 N N . THR A 1 284 ? 0.895 -13.880 -4.912 1.00 90.81 284 THR A N 1
ATOM 2322 C CA . THR A 1 284 ? 1.574 -13.653 -3.627 1.00 90.81 284 THR A CA 1
ATOM 2323 C C . THR A 1 284 ? 1.371 -12.235 -3.094 1.00 90.81 284 THR A C 1
ATOM 2325 O O . THR A 1 284 ? 0.963 -12.073 -1.948 1.00 90.81 284 THR A O 1
ATOM 2328 N N . ASN A 1 285 ? 1.561 -11.196 -3.911 1.00 89.50 285 ASN A N 1
ATOM 2329 C CA . ASN A 1 285 ? 1.460 -9.807 -3.451 1.00 89.50 285 ASN A CA 1
ATOM 2330 C C . ASN A 1 285 ? 0.028 -9.285 -3.337 1.00 89.50 285 ASN A C 1
ATOM 2332 O O . ASN A 1 285 ? -0.197 -8.324 -2.601 1.00 89.50 285 ASN A O 1
ATOM 2336 N N . TYR A 1 286 ? -0.930 -9.867 -4.064 1.00 84.50 286 TYR A N 1
ATOM 2337 C CA . TYR A 1 286 ? -2.281 -9.319 -4.160 1.00 84.50 286 TYR A CA 1
ATOM 2338 C C . TYR A 1 286 ? -3.372 -10.325 -3.785 1.00 84.50 286 TYR A C 1
ATOM 2340 O O . TYR A 1 286 ? -4.044 -10.132 -2.771 1.00 84.50 286 TYR A O 1
ATOM 2348 N N . MET A 1 287 ? -3.549 -11.413 -4.540 1.00 83.44 287 MET A N 1
ATOM 2349 C CA . MET A 1 287 ? -4.721 -12.289 -4.364 1.00 83.44 287 MET A CA 1
ATOM 2350 C C . MET A 1 287 ? -4.764 -12.950 -2.985 1.00 83.44 287 MET A C 1
ATOM 2352 O O . MET A 1 287 ? -5.768 -12.845 -2.280 1.00 83.44 287 MET A O 1
ATOM 2356 N N . ILE A 1 288 ? -3.672 -13.598 -2.569 1.00 89.38 288 ILE A N 1
ATOM 2357 C CA . ILE A 1 288 ? -3.583 -14.285 -1.275 1.00 89.38 288 ILE A CA 1
ATOM 2358 C C . ILE A 1 288 ? -3.881 -13.330 -0.110 1.00 89.38 288 ILE A C 1
ATOM 2360 O O . ILE A 1 288 ? -4.795 -13.621 0.670 1.00 89.38 288 ILE A O 1
ATOM 2364 N N . PRO A 1 289 ? -3.181 -12.189 0.052 1.00 90.31 289 PRO A N 1
ATOM 2365 C CA . PRO A 1 289 ? -3.446 -11.313 1.183 1.00 90.31 289 PRO A CA 1
ATOM 2366 C C . PRO A 1 289 ? -4.844 -10.681 1.132 1.00 90.31 289 PRO A C 1
ATOM 2368 O O . PRO A 1 289 ? -5.470 -10.545 2.185 1.00 90.31 289 PRO A O 1
ATOM 2371 N N . VAL A 1 290 ? -5.383 -10.362 -0.052 1.00 83.75 290 VAL A N 1
ATOM 2372 C CA . VAL A 1 290 ? -6.768 -9.875 -0.188 1.00 83.75 290 VAL A CA 1
ATOM 2373 C C . VAL A 1 290 ? -7.769 -10.934 0.278 1.00 83.75 290 VAL A C 1
ATOM 2375 O O . VAL A 1 290 ? -8.631 -10.623 1.102 1.00 83.75 290 VAL A O 1
ATOM 2378 N N . ILE A 1 291 ? -7.623 -12.190 -0.153 1.00 85.06 291 ILE A N 1
ATOM 2379 C CA . ILE A 1 291 ? -8.479 -13.308 0.278 1.00 85.06 291 ILE A CA 1
ATOM 2380 C C . ILE A 1 291 ? -8.397 -13.501 1.798 1.00 85.06 291 ILE A C 1
ATOM 2382 O O . ILE A 1 291 ? -9.427 -13.627 2.465 1.00 85.06 291 ILE A O 1
ATOM 2386 N N . ILE A 1 292 ? -7.195 -13.458 2.382 1.00 91.44 292 ILE A N 1
ATOM 2387 C CA . ILE A 1 292 ? -7.016 -13.555 3.839 1.00 91.44 292 ILE A CA 1
ATOM 2388 C C . ILE A 1 292 ? -7.772 -12.423 4.549 1.00 91.44 292 ILE A C 1
ATOM 2390 O O . ILE A 1 292 ? -8.504 -12.670 5.512 1.00 91.44 292 ILE A O 1
ATOM 2394 N N . ILE A 1 293 ? -7.641 -11.185 4.064 1.00 87.19 293 ILE A N 1
ATOM 2395 C CA . ILE A 1 293 ? -8.353 -10.026 4.611 1.00 87.19 293 ILE A CA 1
ATOM 2396 C C . ILE A 1 293 ? -9.876 -10.229 4.507 1.00 87.19 293 ILE A C 1
ATOM 2398 O O . ILE A 1 293 ? -10.581 -9.984 5.491 1.00 87.19 293 ILE A O 1
ATOM 2402 N N . MET A 1 294 ? -10.391 -10.730 3.375 1.00 82.94 294 MET A N 1
ATOM 2403 C CA . MET A 1 294 ? -11.818 -11.050 3.196 1.00 82.94 294 MET A CA 1
ATOM 2404 C C . MET A 1 294 ? -12.307 -12.061 4.225 1.00 82.94 294 MET A C 1
ATOM 2406 O O . MET A 1 294 ? -13.295 -11.804 4.914 1.00 82.94 294 MET A O 1
ATOM 2410 N N . ILE A 1 295 ? -11.600 -13.183 4.372 1.00 89.12 295 ILE A N 1
ATOM 2411 C CA . ILE A 1 295 ? -11.959 -14.251 5.311 1.00 89.12 295 ILE A CA 1
ATOM 2412 C C . ILE A 1 295 ? -11.998 -13.709 6.743 1.00 89.12 295 ILE A C 1
ATOM 2414 O O . ILE A 1 295 ? -12.941 -13.983 7.491 1.00 89.12 295 ILE A O 1
ATOM 2418 N N . ILE A 1 296 ? -11.004 -12.903 7.127 1.00 90.06 296 ILE A N 1
ATOM 2419 C CA . ILE A 1 296 ? -10.946 -12.281 8.452 1.00 90.06 296 ILE A CA 1
ATOM 2420 C C . ILE A 1 296 ? -12.158 -11.374 8.685 1.00 90.06 296 ILE A C 1
ATOM 2422 O O . ILE A 1 296 ? -12.830 -11.498 9.712 1.00 90.06 296 ILE A O 1
ATOM 2426 N N . TYR A 1 297 ? -12.471 -10.477 7.749 1.00 84.44 297 TYR A N 1
ATOM 2427 C CA . TYR A 1 297 ? -13.592 -9.551 7.918 1.00 84.44 297 TYR A CA 1
ATOM 2428 C C . TYR A 1 297 ? -14.956 -10.228 7.840 1.00 84.44 297 TYR A C 1
ATOM 2430 O O . TYR A 1 297 ? -15.874 -9.820 8.557 1.00 84.44 297 TYR A O 1
ATOM 2438 N N . TYR A 1 298 ? -15.084 -11.288 7.046 1.00 84.56 298 TYR A N 1
ATOM 2439 C CA . TYR A 1 298 ? -16.275 -12.125 7.027 1.00 84.56 298 TYR A CA 1
ATOM 2440 C C . TYR A 1 298 ? -16.504 -12.762 8.402 1.00 84.56 298 TYR A C 1
ATOM 2442 O O . TYR A 1 298 ? -17.578 -12.601 8.985 1.00 84.56 298 TYR A O 1
ATOM 2450 N N . LYS A 1 299 ? -15.464 -13.375 8.991 1.00 88.88 299 LYS A N 1
ATOM 2451 C CA . LYS A 1 299 ? -15.528 -13.946 10.348 1.00 88.88 299 LYS A CA 1
ATOM 2452 C C . LYS A 1 299 ? -15.864 -12.902 11.413 1.00 88.88 299 LYS A C 1
ATOM 2454 O O . LYS A 1 299 ? -16.696 -13.167 12.278 1.00 88.88 299 LYS A O 1
ATOM 2459 N N . ILE A 1 300 ? -15.254 -11.714 11.346 1.00 85.00 300 ILE A N 1
ATOM 2460 C CA . ILE A 1 300 ? -15.574 -10.601 12.256 1.00 85.00 300 ILE A CA 1
ATOM 2461 C C . ILE A 1 300 ? -17.056 -10.232 12.132 1.00 85.00 300 ILE A C 1
ATOM 2463 O O . ILE A 1 300 ? -17.740 -10.138 13.146 1.00 85.00 300 ILE A O 1
ATOM 2467 N N . THR A 1 301 ? -17.564 -10.060 10.911 1.00 81.12 301 THR A N 1
ATOM 2468 C CA . THR A 1 301 ? -18.961 -9.662 10.670 1.00 81.12 301 THR A CA 1
ATOM 2469 C C . THR A 1 301 ? -19.937 -10.709 11.188 1.00 81.12 301 THR A C 1
ATOM 2471 O O . THR A 1 301 ? -20.862 -10.366 11.920 1.00 81.12 301 THR A O 1
ATOM 2474 N N . ARG A 1 302 ? -19.695 -11.987 10.875 1.00 86.06 302 ARG A N 1
ATOM 2475 C CA . ARG A 1 302 ? -20.526 -13.102 11.336 1.00 86.06 302 ARG A CA 1
ATOM 2476 C C . ARG A 1 302 ? -20.567 -13.184 12.861 1.00 86.06 302 ARG A C 1
ATOM 2478 O O . ARG A 1 302 ? -21.647 -13.211 13.437 1.00 86.06 302 ARG A O 1
ATOM 2485 N N . SER A 1 303 ? -19.405 -13.131 13.518 1.00 85.56 303 SER A N 1
ATOM 2486 C CA . SER A 1 303 ? -19.324 -13.182 14.986 1.00 85.56 303 SER A CA 1
ATOM 2487 C C . SER A 1 303 ? -20.039 -12.006 15.658 1.00 85.56 303 SER A C 1
ATOM 2489 O O . SER A 1 303 ? -20.586 -12.143 16.752 1.00 85.56 303 SER A O 1
ATOM 2491 N N . VAL A 1 304 ? -20.040 -10.834 15.019 1.00 80.06 304 VAL A N 1
ATOM 2492 C CA . VAL A 1 304 ? -20.776 -9.669 15.519 1.00 80.06 304 VAL A CA 1
ATOM 2493 C C . VAL A 1 304 ? -22.290 -9.849 15.328 1.00 80.06 304 VAL A C 1
ATOM 2495 O O . VAL A 1 304 ? -23.034 -9.510 16.244 1.00 80.06 304 VAL A O 1
ATOM 2498 N N . GLY A 1 305 ? -22.736 -10.422 14.204 1.00 79.69 305 GLY A N 1
ATOM 2499 C CA . GLY A 1 305 ? -24.152 -10.709 13.935 1.00 79.69 305 GLY A CA 1
ATOM 2500 C C . GLY A 1 305 ? -24.751 -11.783 14.852 1.00 79.69 305 GLY A C 1
ATOM 2501 O O . GLY A 1 305 ? -25.835 -11.598 15.393 1.00 79.69 305 GLY A O 1
ATOM 2502 N N . GLU A 1 306 ? -24.019 -12.867 15.124 1.00 84.00 306 GLU A N 1
ATOM 2503 C CA . GLU A 1 306 ? -24.458 -13.925 16.055 1.00 84.00 306 GLU A CA 1
ATOM 2504 C C . GLU A 1 306 ? -24.693 -13.376 17.476 1.00 84.00 306 GLU A C 1
ATOM 2506 O O . GLU A 1 306 ? -25.662 -13.732 18.147 1.00 84.00 306 GLU A O 1
ATOM 2511 N N . LYS A 1 307 ? -23.851 -12.434 17.923 1.00 78.56 307 LYS A N 1
ATOM 2512 C CA . LYS A 1 307 ? -24.012 -11.755 19.221 1.00 78.56 307 LYS A CA 1
ATOM 2513 C C . LYS A 1 307 ? -25.210 -10.800 19.264 1.00 78.56 307 LYS A C 1
ATOM 2515 O O . LYS A 1 307 ? -25.682 -10.498 20.357 1.00 78.56 307 LYS A O 1
ATOM 2520 N N . GLU A 1 308 ? -25.672 -10.299 18.119 1.00 73.50 308 GLU A N 1
ATOM 2521 C CA . GLU A 1 308 ? -26.859 -9.441 18.027 1.00 73.50 308 GLU A CA 1
ATOM 2522 C C . GLU A 1 308 ? -28.148 -10.259 18.195 1.00 73.50 308 GLU A C 1
ATOM 2524 O O . GLU A 1 308 ? -29.020 -9.861 18.968 1.00 73.50 308 GLU A O 1
ATOM 2529 N N . ASN A 1 309 ? -28.221 -11.439 17.570 1.00 76.94 309 ASN A N 1
ATOM 2530 C CA . ASN A 1 309 ? -29.402 -12.308 17.622 1.00 76.94 309 ASN A CA 1
ATOM 2531 C C . ASN A 1 309 ? -29.653 -12.934 19.002 1.00 76.94 309 ASN A C 1
ATOM 2533 O O . ASN A 1 309 ? -30.804 -13.123 19.383 1.00 76.94 309 ASN A O 1
ATOM 2537 N N . ASN A 1 310 ? -28.610 -13.197 19.795 1.00 81.00 310 ASN A N 1
ATOM 2538 C CA . ASN A 1 310 ? -28.752 -13.881 21.089 1.00 81.00 310 ASN A CA 1
ATOM 2539 C C . ASN A 1 310 ? -29.325 -13.008 22.229 1.00 81.00 310 ASN A C 1
ATOM 2541 O O . ASN A 1 310 ? -29.285 -13.418 23.389 1.00 81.00 310 ASN A O 1
ATOM 2545 N N . GLY A 1 311 ? -29.840 -11.803 21.939 1.00 64.19 311 GLY A N 1
ATOM 2546 C CA . GLY A 1 311 ? -30.684 -10.993 22.838 1.00 64.19 311 GLY A CA 1
ATOM 2547 C C . GLY A 1 311 ? -30.036 -10.478 24.135 1.00 64.19 311 GLY A C 1
ATOM 2548 O O . GLY A 1 311 ? -30.580 -9.599 24.802 1.00 64.19 311 GLY A O 1
ATOM 2549 N N . THR A 1 312 ? -28.841 -10.950 24.479 1.00 57.47 312 THR A N 1
ATOM 2550 C CA . THR A 1 312 ? -28.201 -10.765 25.790 1.00 57.47 312 THR A CA 1
ATOM 2551 C C . THR A 1 312 ? -27.578 -9.377 25.976 1.00 57.47 312 THR A C 1
ATOM 2553 O O . THR A 1 312 ? -27.080 -9.056 27.050 1.00 57.47 312 THR A O 1
ATOM 2556 N N . TYR A 1 313 ? -27.623 -8.506 24.958 1.00 57.75 313 TYR A N 1
ATOM 2557 C CA . TYR A 1 313 ? -26.967 -7.194 24.975 1.00 57.75 313 TYR A CA 1
ATOM 2558 C C . TYR A 1 313 ? -27.831 -6.050 24.411 1.00 57.75 313 TYR A C 1
ATOM 2560 O O . TYR A 1 313 ? -27.361 -5.239 23.608 1.00 57.75 313 TYR A O 1
ATOM 2568 N N . ARG A 1 314 ? -29.074 -5.887 24.894 1.00 57.75 314 ARG A N 1
ATOM 2569 C CA . ARG A 1 314 ? -29.930 -4.723 24.550 1.00 57.75 314 ARG A CA 1
ATOM 2570 C C . ARG A 1 314 ? -29.235 -3.365 24.752 1.00 57.75 314 ARG A C 1
ATOM 2572 O O . ARG A 1 314 ? -29.434 -2.451 23.961 1.00 57.75 314 ARG A O 1
ATOM 2579 N N . TYR A 1 315 ? -28.339 -3.245 25.734 1.00 56.38 315 TYR A N 1
ATOM 2580 C CA . TYR A 1 315 ? -27.648 -1.983 26.038 1.00 56.38 315 TYR A CA 1
ATOM 2581 C C . TYR A 1 315 ? -26.439 -1.667 25.125 1.00 56.38 315 TYR A C 1
ATOM 2583 O O . TYR A 1 315 ? -25.938 -0.545 25.126 1.00 56.38 315 TYR A O 1
ATOM 2591 N N . ASN A 1 316 ? -25.966 -2.617 24.301 1.00 61.78 316 ASN A N 1
ATOM 2592 C CA . ASN A 1 316 ? -24.897 -2.385 23.311 1.00 61.78 316 ASN A CA 1
ATOM 2593 C C . ASN A 1 316 ? -25.385 -2.462 21.848 1.00 61.78 316 ASN A C 1
ATOM 2595 O O . ASN A 1 316 ? -24.582 -2.221 20.950 1.00 61.78 316 ASN A O 1
ATOM 2599 N N . ILE A 1 317 ? -26.671 -2.717 21.579 1.00 61.78 317 ILE A N 1
ATOM 2600 C CA . ILE A 1 317 ? -27.215 -2.898 20.216 1.00 61.78 317 ILE A CA 1
ATOM 2601 C C . ILE A 1 317 ? -26.865 -1.743 19.265 1.00 61.78 317 ILE A C 1
ATOM 2603 O O . ILE A 1 317 ? -26.304 -1.974 18.197 1.00 61.78 317 ILE A O 1
ATOM 2607 N N . HIS A 1 318 ? -27.069 -0.481 19.662 1.00 61.81 318 HIS A N 1
ATOM 2608 C CA . HIS A 1 318 ? -26.744 0.671 18.800 1.00 61.81 318 HIS A CA 1
ATOM 2609 C C . HIS A 1 318 ? -25.257 0.763 18.432 1.00 61.81 318 HIS A C 1
ATOM 2611 O O . HIS A 1 318 ? -24.866 1.351 17.419 1.00 61.81 318 HIS A O 1
ATOM 2617 N N . ARG A 1 319 ? -24.409 0.191 19.279 1.00 60.19 319 ARG A N 1
ATOM 2618 C CA . ARG A 1 319 ? -22.960 0.239 19.178 1.00 60.19 319 ARG A CA 1
ATOM 2619 C C . ARG A 1 319 ? -22.421 -0.918 18.344 1.00 60.19 319 ARG A C 1
ATOM 2621 O O . ARG A 1 319 ? -21.554 -0.682 17.503 1.00 60.19 319 ARG A O 1
ATOM 2628 N N . THR A 1 320 ? -22.987 -2.105 18.523 1.00 57.88 320 THR A N 1
ATOM 2629 C CA . THR A 1 320 ? -22.762 -3.290 17.692 1.00 57.88 320 THR A CA 1
ATOM 2630 C C . THR A 1 320 ? -23.237 -3.031 16.263 1.00 57.88 320 THR A C 1
ATOM 2632 O O . THR A 1 320 ? -22.455 -3.184 15.329 1.00 57.88 320 THR A O 1
ATOM 2635 N N . ARG A 1 321 ? -24.431 -2.449 16.086 1.00 62.78 321 ARG A N 1
ATOM 2636 C CA . ARG A 1 321 ? -24.985 -2.077 14.775 1.00 62.78 321 ARG A CA 1
ATOM 2637 C C . ARG A 1 321 ? -24.082 -1.115 14.000 1.00 62.78 321 ARG A C 1
ATOM 2639 O O . ARG A 1 321 ? -23.868 -1.284 12.804 1.00 62.78 321 ARG A O 1
ATOM 2646 N N . ARG A 1 322 ? -23.461 -0.137 14.677 1.00 64.81 322 ARG A N 1
ATOM 2647 C CA . ARG A 1 322 ? -22.442 0.725 14.046 1.00 64.81 322 ARG A CA 1
ATOM 2648 C C . ARG A 1 322 ? -21.210 -0.061 13.597 1.00 64.81 322 ARG A C 1
ATOM 2650 O O . ARG A 1 322 ? -20.673 0.250 12.542 1.00 64.81 322 ARG A O 1
ATOM 2657 N N . GLN A 1 323 ? -20.749 -1.047 14.366 1.00 61.47 323 GLN A N 1
ATOM 2658 C CA . GLN A 1 323 ? -19.623 -1.895 13.958 1.00 61.47 323 GLN A CA 1
ATOM 2659 C C . GLN A 1 323 ? -19.984 -2.800 12.779 1.00 61.47 323 GLN A C 1
ATOM 2661 O O . GLN A 1 323 ? -19.166 -2.928 11.871 1.00 61.47 323 GLN A O 1
ATOM 2666 N N . VAL A 1 324 ? -21.203 -3.344 12.739 1.00 60.97 324 VAL A N 1
ATOM 2667 C CA . VAL A 1 324 ? -21.701 -4.148 11.612 1.00 60.97 324 VAL A CA 1
ATOM 2668 C C . VAL A 1 324 ? -21.760 -3.314 10.341 1.00 60.97 324 VAL A C 1
ATOM 2670 O O . VAL A 1 324 ? -21.109 -3.676 9.372 1.00 60.97 324 VAL A O 1
ATOM 2673 N N . VAL A 1 325 ? -22.419 -2.148 10.356 1.00 62.50 325 VAL A N 1
ATOM 2674 C CA . VAL A 1 325 ? -22.523 -1.267 9.172 1.00 62.50 325 VAL A CA 1
ATOM 2675 C C . VAL A 1 325 ? -21.143 -0.892 8.630 1.00 62.50 325 VAL A C 1
ATOM 2677 O O . VAL A 1 325 ? -20.929 -0.789 7.426 1.00 62.50 325 VAL A O 1
ATOM 2680 N N . LEU A 1 326 ? -20.176 -0.690 9.518 1.00 61.94 326 LEU A N 1
ATOM 2681 C CA . LEU A 1 326 ? -18.821 -0.335 9.127 1.00 61.94 326 LEU A CA 1
ATOM 2682 C C . LEU A 1 326 ? -18.010 -1.524 8.606 1.00 61.94 326 LEU A C 1
ATOM 2684 O O . LEU A 1 326 ? -17.210 -1.346 7.692 1.00 61.94 326 LEU A O 1
ATOM 2688 N N . THR A 1 327 ? -18.229 -2.721 9.145 1.00 61.66 327 THR A N 1
ATOM 2689 C CA . THR A 1 327 ? -17.592 -3.947 8.643 1.00 61.66 327 THR A CA 1
ATOM 2690 C C . THR A 1 327 ? -18.221 -4.388 7.323 1.00 61.66 327 THR A C 1
ATOM 2692 O O . THR A 1 327 ? -17.510 -4.784 6.410 1.00 61.66 327 THR A O 1
ATOM 2695 N N . GLN A 1 328 ? -19.528 -4.200 7.163 1.00 61.88 328 GLN A N 1
ATOM 2696 C CA . GLN A 1 328 ? -20.240 -4.392 5.905 1.00 61.88 328 GLN A CA 1
ATOM 2697 C C . GLN A 1 328 ? -19.707 -3.451 4.822 1.00 61.88 328 GLN A C 1
ATOM 2699 O O . GLN A 1 328 ? -19.445 -3.888 3.708 1.00 61.88 328 GLN A O 1
ATOM 2704 N N . ARG A 1 329 ? -19.442 -2.182 5.161 1.00 61.38 329 ARG A N 1
ATOM 2705 C CA . ARG A 1 329 ? -18.753 -1.259 4.248 1.00 61.38 329 ARG A CA 1
ATOM 2706 C C . ARG A 1 329 ? -17.353 -1.743 3.885 1.00 61.38 329 ARG A C 1
ATOM 2708 O O . ARG A 1 329 ? -17.005 -1.599 2.728 1.00 61.38 329 ARG A O 1
ATOM 2715 N N . ILE A 1 330 ? -16.581 -2.334 4.811 1.00 64.81 330 ILE A N 1
ATOM 2716 C CA . ILE A 1 330 ? -15.295 -2.983 4.476 1.00 64.81 330 ILE A CA 1
ATOM 2717 C C . ILE A 1 330 ? -15.514 -4.123 3.485 1.00 64.81 330 ILE A C 1
ATOM 2719 O O . ILE A 1 330 ? -14.814 -4.178 2.486 1.00 64.81 330 ILE A O 1
ATOM 2723 N N . LEU A 1 331 ? -16.453 -5.029 3.755 1.00 62.12 331 LEU A N 1
ATOM 2724 C CA . LEU A 1 331 ? -16.684 -6.204 2.916 1.00 62.12 331 LEU A CA 1
ATOM 2725 C C . LEU A 1 331 ? -17.117 -5.826 1.502 1.00 62.12 331 LEU A C 1
ATOM 2727 O O . LEU A 1 331 ? -16.564 -6.366 0.553 1.00 62.12 331 LEU A O 1
ATOM 2731 N N . ILE A 1 332 ? -18.033 -4.862 1.364 1.00 60.34 332 ILE A N 1
ATOM 2732 C CA . ILE A 1 332 ? -18.422 -4.303 0.060 1.00 60.34 332 ILE A CA 1
ATOM 2733 C C . ILE A 1 332 ? -17.184 -3.776 -0.660 1.00 60.34 332 ILE A C 1
ATOM 2735 O O . ILE A 1 332 ? -16.992 -4.023 -1.841 1.00 60.34 332 ILE A O 1
ATOM 2739 N N . LEU A 1 333 ? -16.304 -3.097 0.065 1.00 61.06 333 LEU A N 1
ATOM 2740 C CA . LEU A 1 333 ? -15.105 -2.527 -0.518 1.00 61.06 333 LEU A CA 1
ATOM 2741 C C . LEU A 1 333 ? -14.067 -3.564 -0.924 1.00 61.06 333 LEU A C 1
ATOM 2743 O O . LEU A 1 333 ? -13.455 -3.425 -1.975 1.00 61.06 333 LEU A O 1
ATOM 2747 N N . ILE A 1 334 ? -13.888 -4.621 -0.137 1.00 64.56 334 ILE A N 1
ATOM 2748 C CA . ILE A 1 334 ? -12.999 -5.707 -0.540 1.00 64.56 334 ILE A CA 1
ATOM 2749 C C . ILE A 1 334 ? -13.607 -6.496 -1.709 1.00 64.56 334 ILE A C 1
ATOM 2751 O O . ILE A 1 334 ? -12.882 -6.925 -2.598 1.00 64.56 334 ILE A O 1
ATOM 2755 N N . ALA A 1 335 ? -14.932 -6.637 -1.761 1.00 61.97 335 ALA A N 1
ATOM 2756 C CA . ALA A 1 335 ? -15.604 -7.202 -2.924 1.00 61.97 335 ALA A CA 1
ATOM 2757 C C . ALA A 1 335 ? -15.365 -6.336 -4.171 1.00 61.97 335 ALA A C 1
ATOM 2759 O O . ALA A 1 335 ? -15.053 -6.874 -5.225 1.00 61.97 335 ALA A O 1
ATOM 2760 N N . ILE A 1 336 ? -15.398 -5.004 -4.046 1.00 62.09 336 ILE A N 1
ATOM 2761 C CA . ILE A 1 336 ? -15.019 -4.102 -5.144 1.00 62.09 336 ILE A CA 1
ATOM 2762 C C . ILE A 1 336 ? -13.532 -4.276 -5.507 1.00 62.09 336 ILE A C 1
ATOM 2764 O O . ILE A 1 336 ? -13.219 -4.286 -6.691 1.00 62.09 336 ILE A O 1
ATOM 2768 N N . LEU A 1 337 ? -12.625 -4.481 -4.535 1.00 64.19 337 LEU A N 1
ATOM 2769 C CA . LEU A 1 337 ? -11.206 -4.825 -4.786 1.00 64.19 337 LEU A CA 1
ATOM 2770 C C . LEU A 1 337 ? -11.094 -6.042 -5.674 1.00 64.19 337 LEU A C 1
ATOM 2772 O O . LEU A 1 337 ? -10.430 -5.997 -6.701 1.00 64.19 337 LEU A O 1
ATOM 2776 N N . PHE A 1 338 ? -11.784 -7.101 -5.283 1.00 65.69 338 PHE A N 1
ATOM 2777 C CA . PHE A 1 338 ? -11.789 -8.343 -6.019 1.00 65.69 338 PHE A CA 1
ATOM 2778 C C . PHE A 1 338 ? -12.381 -8.167 -7.424 1.00 65.69 338 PHE A C 1
ATOM 2780 O O . PHE A 1 338 ? -11.844 -8.711 -8.378 1.00 65.69 338 PHE A O 1
ATOM 2787 N N . VAL A 1 339 ? -13.432 -7.358 -7.581 1.00 65.56 339 VAL A N 1
ATOM 2788 C CA . VAL A 1 339 ? -14.067 -7.096 -8.885 1.00 65.56 339 VAL A CA 1
ATOM 2789 C C . VAL A 1 339 ? -13.234 -6.176 -9.783 1.00 65.56 339 VAL A C 1
ATOM 2791 O O . VAL A 1 339 ? -13.304 -6.322 -10.995 1.00 65.56 339 VAL A O 1
ATOM 2794 N N . LEU A 1 340 ? -12.445 -5.244 -9.238 1.00 61.47 340 LEU A N 1
ATOM 2795 C CA . LEU A 1 340 ? -11.618 -4.329 -10.039 1.00 61.47 340 LEU A CA 1
ATOM 2796 C C . LEU A 1 340 ? -10.211 -4.875 -10.318 1.00 61.47 340 LEU A C 1
ATOM 2798 O O . LEU A 1 340 ? -9.699 -4.689 -11.416 1.00 61.47 340 LEU A O 1
ATOM 2802 N N . GLY A 1 341 ? -9.592 -5.569 -9.359 1.00 64.12 341 GLY A N 1
ATOM 2803 C CA . GLY A 1 341 ? -8.305 -6.248 -9.553 1.00 64.12 341 GLY A CA 1
ATOM 2804 C C . GLY A 1 341 ? -8.439 -7.637 -10.186 1.00 64.12 341 GLY A C 1
ATOM 2805 O O . GLY A 1 341 ? -7.517 -8.110 -10.849 1.00 64.12 341 GLY A O 1
ATOM 2806 N N . GLY A 1 342 ? -9.601 -8.276 -10.034 1.00 67.25 342 GLY A N 1
ATOM 2807 C CA . GLY A 1 342 ? -9.924 -9.582 -10.610 1.00 67.25 342 GLY A CA 1
ATOM 2808 C C . GLY A 1 342 ? -9.746 -9.636 -12.127 1.00 67.25 342 GLY A C 1
ATOM 2809 O O . GLY A 1 342 ? -9.009 -10.504 -12.582 1.00 67.25 342 GLY A O 1
ATOM 2810 N N . PRO A 1 343 ? -10.313 -8.705 -12.916 1.00 70.56 343 PRO A N 1
ATOM 2811 C CA . PRO A 1 343 ? -10.137 -8.665 -14.364 1.00 70.56 343 PRO A CA 1
ATOM 2812 C C . PRO A 1 343 ? -8.670 -8.662 -14.784 1.00 70.56 343 PRO A C 1
ATOM 2814 O O . PRO A 1 343 ? -8.308 -9.393 -15.694 1.00 70.56 343 PRO A O 1
ATOM 2817 N N . TYR A 1 344 ? -7.811 -7.925 -14.076 1.00 67.56 344 TYR A N 1
ATOM 2818 C CA . TYR A 1 344 ? -6.374 -7.900 -14.350 1.00 67.56 344 TYR A CA 1
ATOM 2819 C C . TYR A 1 344 ? -5.708 -9.239 -14.049 1.00 67.56 344 TYR A C 1
ATOM 2821 O O . TYR A 1 344 ? -4.926 -9.742 -14.850 1.00 67.56 344 TYR A O 1
ATOM 2829 N N . THR A 1 345 ? -6.060 -9.863 -12.924 1.00 68.81 345 THR A N 1
ATOM 2830 C CA . THR A 1 345 ? -5.546 -11.197 -12.587 1.00 68.81 345 THR A CA 1
ATOM 2831 C C . THR A 1 345 ? -6.011 -12.266 -13.578 1.00 68.81 345 THR A C 1
ATOM 2833 O O . THR A 1 345 ? -5.200 -13.072 -14.019 1.00 68.81 345 THR A O 1
ATOM 2836 N N . VAL A 1 346 ? -7.291 -12.248 -13.965 1.00 71.75 346 VAL A N 1
ATOM 2837 C CA . VAL A 1 346 ? -7.882 -13.176 -14.936 1.00 71.75 346 VAL A CA 1
ATOM 2838 C C . VAL A 1 346 ? -7.224 -12.983 -16.289 1.00 71.75 346 VAL A C 1
ATOM 2840 O O . VAL A 1 346 ? -6.845 -13.960 -16.920 1.00 71.75 346 VAL A O 1
ATOM 2843 N N . PHE A 1 347 ? -7.033 -11.734 -16.701 1.00 70.44 347 PHE A N 1
ATOM 2844 C CA . PHE A 1 347 ? -6.384 -11.403 -17.955 1.00 70.44 347 PHE A CA 1
ATOM 2845 C C . PHE A 1 347 ? -4.952 -11.950 -18.017 1.00 70.44 347 PHE A C 1
ATOM 2847 O O . PHE A 1 347 ? -4.628 -12.689 -18.940 1.00 70.44 347 PHE A O 1
ATOM 2854 N N . ILE A 1 348 ? -4.135 -11.682 -16.994 1.00 68.56 348 ILE A N 1
ATOM 2855 C CA . ILE A 1 348 ? -2.771 -12.226 -16.898 1.00 68.56 348 ILE A CA 1
ATOM 2856 C C . ILE A 1 348 ? -2.776 -13.751 -16.975 1.00 68.56 348 ILE A C 1
ATOM 2858 O O . ILE A 1 348 ? -1.910 -14.336 -17.613 1.00 68.56 348 ILE A O 1
ATOM 2862 N N . ILE A 1 349 ? -3.729 -14.410 -16.311 1.00 71.38 349 ILE A N 1
ATOM 2863 C CA . ILE A 1 349 ? -3.837 -15.873 -16.342 1.00 71.38 349 ILE A CA 1
ATOM 2864 C C . ILE A 1 349 ? -4.206 -16.357 -17.749 1.00 71.38 3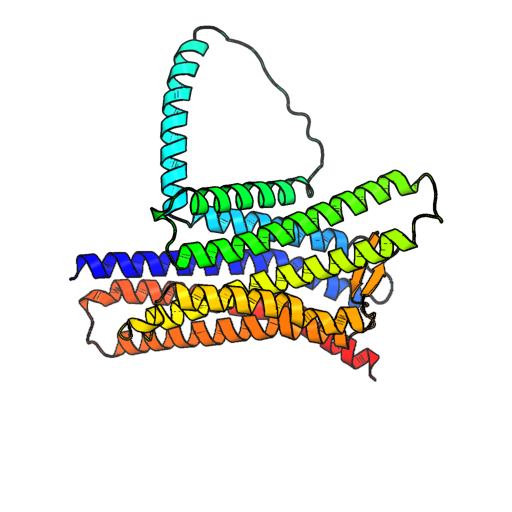49 ILE A C 1
ATOM 2866 O O . ILE A 1 349 ? -3.633 -17.333 -18.217 1.00 71.38 349 ILE A O 1
ATOM 2870 N N . LEU A 1 350 ? -5.137 -15.693 -18.435 1.00 75.56 350 LEU A N 1
ATOM 2871 C CA . LEU A 1 350 ? -5.523 -16.053 -19.801 1.00 75.56 350 LEU A CA 1
ATOM 2872 C C . LEU A 1 350 ? -4.362 -15.871 -20.783 1.00 75.56 350 LEU A C 1
ATOM 2874 O O . LEU A 1 350 ? -4.114 -16.756 -21.596 1.00 75.56 350 LEU A O 1
ATOM 2878 N N . GLU A 1 351 ? -3.618 -14.774 -20.671 1.00 72.31 351 GLU A N 1
ATOM 2879 C CA . GLU A 1 351 ? -2.407 -14.538 -21.460 1.00 72.31 351 GLU A CA 1
ATOM 2880 C C . GLU A 1 351 ? -1.328 -15.584 -21.149 1.00 72.31 351 GLU A C 1
ATOM 2882 O O . GLU A 1 351 ? -0.743 -16.171 -22.057 1.00 72.31 351 GLU A O 1
ATOM 2887 N N . ALA A 1 352 ? -1.136 -15.913 -19.868 1.00 69.56 352 ALA A N 1
ATOM 2888 C CA . ALA A 1 352 ? -0.223 -16.968 -19.440 1.00 69.56 352 ALA A CA 1
ATOM 2889 C C . ALA A 1 352 ? -0.544 -18.324 -20.067 1.00 69.56 352 ALA A C 1
ATOM 2891 O O . ALA A 1 352 ? 0.365 -19.044 -20.481 1.00 69.56 352 ALA A O 1
ATOM 2892 N N . LEU A 1 353 ? -1.833 -18.664 -20.113 1.00 74.56 353 LEU A N 1
ATOM 2893 C CA . LEU A 1 353 ? -2.326 -19.898 -20.708 1.00 74.56 353 LEU A CA 1
ATOM 2894 C C . LEU A 1 353 ? -2.170 -19.881 -22.230 1.00 74.56 353 LEU A C 1
ATOM 2896 O O . LEU A 1 353 ? -1.759 -20.891 -22.787 1.00 74.56 353 LEU A O 1
ATOM 2900 N N . SER A 1 354 ? -2.425 -18.742 -22.879 1.00 79.88 354 SER A N 1
ATOM 2901 C CA . SER A 1 354 ? -2.264 -18.586 -24.329 1.00 79.88 354 SER A CA 1
ATOM 2902 C C . SER A 1 354 ? -0.813 -18.695 -24.796 1.00 79.88 354 SER A C 1
ATOM 2904 O O . SER A 1 354 ? -0.589 -19.103 -25.927 1.00 79.88 354 SER A O 1
ATOM 2906 N N . ILE A 1 355 ? 0.163 -18.299 -23.974 1.00 72.94 355 ILE A N 1
ATOM 2907 C CA . ILE A 1 355 ? 1.595 -18.455 -24.291 1.00 72.94 355 ILE A CA 1
ATOM 2908 C C . ILE A 1 355 ? 2.048 -19.912 -24.083 1.00 72.94 355 ILE A C 1
ATOM 2910 O O . ILE A 1 355 ? 3.020 -20.355 -24.687 1.00 72.94 355 ILE A O 1
ATOM 2914 N N . ALA A 1 356 ? 1.379 -20.649 -23.190 1.00 72.69 356 ALA A N 1
ATOM 2915 C CA . ALA A 1 356 ? 1.729 -22.028 -22.860 1.00 72.69 356 ALA A CA 1
ATOM 2916 C C . ALA A 1 356 ? 1.146 -23.070 -23.833 1.00 72.69 356 ALA A C 1
ATOM 2918 O O . ALA A 1 356 ? 1.671 -24.183 -23.888 1.00 72.69 356 ALA A O 1
ATOM 2919 N N . SER A 1 357 ? 0.060 -22.730 -24.534 1.00 77.56 357 SER A N 1
ATOM 2920 C CA . SER A 1 357 ? -0.543 -23.516 -25.621 1.00 77.56 357 SER A CA 1
ATOM 2921 C C . SER A 1 357 ? 0.156 -23.260 -26.945 1.00 77.56 357 SER A C 1
ATOM 2923 O O . SER A 1 357 ? 0.409 -24.248 -27.667 1.00 77.56 357 SER A O 1
#

Radius of gyration: 23.72 Å; chains: 1; bounding box: 58×72×66 Å

Foldseek 3Di:
DVVVVVVVLVVVLLLLVLLLVLLVLCQVLQLQLLVLVLVQVVVVPDRDLCSVVSNLQSVLLSLLSSLVSLQCSPVVNVVVVVVVVVVVVVVVVVVVVVCVVPDDDDDDDDDDDPDRRLVSLVSSLVSLVVLLCVCVVDVVNPALSSVLVNQLSVLSNLLSVLSNVLVVQLVVCVVCVPPDDPDPPPVLVVVQLVSQLSNLLSLLSNLVSVLLVLVQVLCVQVVVVVVVVRDSVVSVVSSVVSSVCSNVLCVVCVVVVQWDQPVSRSHIDGDLLPLVSVLSSCCNRPVVSLVSSLVSLVVSLVVLVVVQVVPPCPPCNVSSVSVNVSSVSSNVSSVSVCVSCVSSSVSSVVSVVVSVD

Organism: NCBI:txid433720